Protein AF-A0A957J315-F1 (afdb_monomer)

Sequence (235 aa):
KHASESPPLMTTPLIVLAALAVLGGLLNFPFFGESAFETAEETHNFGIFLGLEHWLEHSIPTFELTTEGIVQMPHTPTWLQLSVAGISTVLALAALGASIFVVYRNRPQTADERDPLQSTPIWWFAILPFEWFYMHTVVPAFKGSARWLAEVLDGAFWHDFVHNNVVRDLFVGFAKFSATVLDANGVDGLVNGSGRFVRYVGSVVRKTQTGYARNYALGVFLGTVLLLAYFIFAN

Secondary structure (DSSP, 8-state):
-PPPPPPHHHHHHHHHHHHHHHHHHHHTS----HHHHHHHHTTSTT----HHHHHHHTTS------TT-S-------SS--HHHHHHHHHHHHHHHHHHIIIIITT--SSTTSPPGGGGS--HHHHHS-HHHHIIIIIHHHHHHHHHHIIIIIIIIIIIIIIIIIIIIIHHHHHHHHIIIIIIIIIIHHHHHHHHHHHHHHHHHHHHT----HHHHHHHHHHHHHHHHHHHHH--

pLDDT: mean 81.38, std 16.76, range [43.78, 98.06]

Structure (mmCIF, N/CA/C/O backbone):
data_AF-A0A957J315-F1
#
_entry.id   AF-A0A957J315-F1
#
loop_
_atom_site.group_PDB
_atom_site.id
_atom_site.type_symbol
_atom_site.label_atom_id
_atom_site.label_alt_id
_atom_site.label_comp_id
_atom_site.label_asym_id
_atom_site.label_entity_id
_atom_site.label_seq_id
_atom_site.pdbx_PDB_ins_code
_atom_site.Cartn_x
_atom_site.Cartn_y
_atom_site.Cartn_z
_atom_site.occupancy
_atom_site.B_iso_or_equiv
_atom_site.auth_seq_id
_atom_site.auth_comp_id
_atom_site.auth_asym_id
_atom_site.auth_atom_id
_atom_site.pdbx_PDB_model_num
ATOM 1 N N . LYS A 1 1 ? 26.791 -28.804 -30.441 1.00 48.91 1 LYS A N 1
ATOM 2 C CA . LYS A 1 1 ? 25.801 -29.268 -29.435 1.00 48.91 1 LYS A CA 1
ATOM 3 C C . LYS A 1 1 ? 24.421 -29.134 -30.061 1.00 48.91 1 LYS A C 1
ATOM 5 O O . LYS A 1 1 ? 24.133 -28.057 -30.560 1.00 48.91 1 LYS A O 1
ATOM 10 N N . HIS A 1 2 ? 23.631 -30.207 -30.106 1.00 54.25 2 HIS A N 1
ATOM 11 C CA . HIS A 1 2 ? 22.262 -30.163 -30.628 1.00 54.25 2 HIS A CA 1
ATOM 12 C C . HIS A 1 2 ? 21.381 -29.386 -29.643 1.00 54.25 2 HIS A C 1
ATOM 14 O O . HIS A 1 2 ? 21.452 -29.644 -28.441 1.00 54.25 2 HIS A O 1
ATOM 20 N N . ALA A 1 3 ? 20.618 -28.410 -30.135 1.00 65.00 3 ALA A N 1
ATOM 21 C CA . ALA A 1 3 ? 19.616 -27.724 -29.329 1.00 65.00 3 ALA A CA 1
ATOM 22 C C . ALA A 1 3 ? 18.498 -28.727 -29.016 1.00 65.00 3 ALA A C 1
ATOM 24 O O . ALA A 1 3 ? 17.913 -29.298 -29.932 1.00 65.00 3 ALA A O 1
ATOM 25 N N . SER A 1 4 ? 18.255 -28.993 -27.734 1.00 74.50 4 SER A N 1
ATOM 26 C CA . SER A 1 4 ? 17.113 -29.799 -27.303 1.00 74.50 4 SER A CA 1
ATOM 27 C C . SER A 1 4 ? 15.827 -29.007 -27.521 1.00 74.50 4 SER A C 1
ATOM 29 O O . SER A 1 4 ? 15.787 -27.823 -27.180 1.00 74.50 4 SER A O 1
ATOM 31 N N . GLU A 1 5 ? 14.790 -29.650 -28.056 1.00 79.06 5 GLU A N 1
ATOM 32 C CA . GLU A 1 5 ? 13.471 -29.032 -28.213 1.00 79.06 5 GLU A CA 1
ATOM 33 C C . GLU A 1 5 ? 12.943 -28.504 -26.874 1.00 79.06 5 GLU A C 1
ATOM 35 O O . GLU A 1 5 ? 13.149 -29.101 -25.812 1.00 79.06 5 GLU A O 1
ATOM 40 N N . SER A 1 6 ? 12.288 -27.343 -26.923 1.00 85.00 6 SER A N 1
ATOM 41 C CA . SER A 1 6 ? 11.719 -26.722 -25.733 1.00 85.00 6 SER A CA 1
ATOM 42 C C . SER A 1 6 ? 10.588 -27.588 -25.168 1.00 85.00 6 SER A C 1
ATOM 44 O O . SER A 1 6 ? 9.767 -28.097 -25.933 1.00 85.00 6 SER A O 1
ATOM 46 N N . PRO A 1 7 ? 10.502 -27.745 -23.835 1.00 91.19 7 PRO A N 1
ATOM 47 C CA . PRO A 1 7 ? 9.460 -28.554 -23.219 1.00 91.19 7 PRO A CA 1
ATOM 48 C C . PRO A 1 7 ? 8.064 -27.964 -23.497 1.00 91.19 7 PRO A C 1
ATOM 50 O O . PRO A 1 7 ? 7.937 -26.743 -23.651 1.00 91.19 7 PRO A O 1
ATOM 53 N N . PRO A 1 8 ? 6.996 -28.787 -23.467 1.00 89.44 8 PRO A N 1
ATOM 54 C CA . PRO A 1 8 ? 5.624 -28.342 -23.733 1.00 89.44 8 PRO A CA 1
ATOM 55 C C . PRO A 1 8 ? 5.156 -27.146 -22.889 1.00 89.44 8 PRO A C 1
ATOM 57 O O . PRO A 1 8 ? 4.345 -26.341 -23.341 1.00 89.44 8 PRO A O 1
ATOM 60 N N . LEU A 1 9 ? 5.705 -26.985 -21.680 1.00 92.56 9 LEU A N 1
ATOM 61 C CA . LEU A 1 9 ? 5.416 -25.857 -20.787 1.00 92.56 9 LEU A CA 1
ATOM 62 C C . LEU A 1 9 ? 5.868 -24.493 -21.338 1.00 92.56 9 LEU A C 1
ATOM 64 O O . LEU A 1 9 ? 5.329 -23.477 -20.914 1.00 92.56 9 LEU A O 1
ATOM 68 N N . MET A 1 10 ? 6.815 -24.451 -22.283 1.00 91.12 10 MET A N 1
ATOM 69 C CA . MET A 1 10 ? 7.202 -23.217 -22.981 1.00 91.12 10 MET A CA 1
ATOM 70 C C . MET A 1 10 ? 6.566 -23.089 -24.366 1.00 91.12 10 MET A C 1
ATOM 72 O O . MET A 1 10 ? 6.197 -21.987 -24.766 1.00 91.12 10 MET A O 1
ATOM 76 N N . THR A 1 11 ? 6.410 -24.189 -25.106 1.00 91.75 11 THR A N 1
ATOM 77 C CA . THR A 1 11 ? 5.868 -24.124 -26.473 1.00 91.75 11 THR A CA 1
ATOM 78 C C . THR A 1 11 ? 4.374 -23.822 -26.487 1.00 91.75 11 THR A C 1
ATOM 80 O O . THR A 1 11 ? 3.925 -23.039 -27.319 1.00 91.75 11 THR A O 1
ATOM 83 N N . THR A 1 12 ? 3.607 -24.367 -25.538 1.00 94.31 12 THR A N 1
ATOM 84 C CA . THR A 1 12 ? 2.149 -24.175 -25.502 1.00 94.31 12 THR A CA 1
ATOM 85 C C . THR A 1 12 ? 1.767 -22.702 -25.298 1.00 94.31 12 THR A C 1
ATOM 87 O O . THR A 1 12 ? 1.003 -22.189 -26.116 1.00 94.31 12 THR A O 1
ATOM 90 N N . PRO A 1 13 ? 2.326 -21.962 -24.311 1.00 95.38 13 PRO A N 1
ATOM 91 C CA . PRO A 1 13 ? 2.057 -20.529 -24.185 1.00 95.38 13 PRO A CA 1
ATOM 92 C C . PRO A 1 13 ? 2.467 -19.720 -25.420 1.00 95.38 13 PRO A C 1
ATOM 94 O O . PRO A 1 13 ? 1.723 -18.838 -25.838 1.00 95.38 13 PRO A O 1
ATOM 97 N N . LEU A 1 14 ? 3.611 -20.031 -26.042 1.00 95.38 14 LEU A N 1
ATOM 98 C CA . LEU A 1 14 ? 4.069 -19.325 -27.245 1.00 95.38 14 LEU A CA 1
ATOM 99 C C . LEU A 1 14 ? 3.130 -19.536 -28.438 1.00 95.38 14 LEU A C 1
ATOM 101 O O . LEU A 1 14 ? 2.841 -18.583 -29.158 1.00 95.38 14 LEU A O 1
ATOM 105 N N . ILE A 1 15 ? 2.618 -20.754 -28.627 1.00 95.44 15 ILE A N 1
ATOM 106 C CA . ILE A 1 15 ? 1.636 -21.056 -29.678 1.00 95.44 15 ILE A CA 1
ATOM 107 C C . ILE A 1 15 ? 0.327 -20.309 -29.416 1.00 95.44 15 ILE A C 1
ATOM 109 O O . ILE A 1 15 ? -0.234 -19.721 -30.339 1.00 95.44 15 ILE A O 1
ATOM 113 N N . VAL A 1 16 ? -0.143 -20.288 -28.164 1.00 95.94 16 VAL A N 1
ATOM 114 C CA . VAL A 1 16 ? -1.353 -19.544 -27.785 1.00 95.94 16 VAL A CA 1
ATOM 115 C C . VAL A 1 16 ? -1.172 -18.050 -28.056 1.00 95.94 16 VAL A C 1
ATOM 117 O O . VAL A 1 16 ? -2.035 -17.442 -28.681 1.00 95.94 16 VAL A O 1
ATOM 120 N N . LEU A 1 17 ? -0.039 -17.465 -27.661 1.00 95.75 17 LEU A N 1
ATOM 121 C CA . LEU A 1 17 ? 0.265 -16.059 -27.940 1.00 95.75 17 LEU A CA 1
ATOM 122 C C . LEU A 1 17 ? 0.341 -15.773 -29.444 1.00 95.75 17 LEU A C 1
ATOM 124 O O . LEU A 1 17 ? -0.194 -14.762 -29.889 1.00 95.75 17 LEU A O 1
ATOM 128 N N . ALA A 1 18 ? 0.949 -16.660 -30.235 1.00 96.19 18 ALA A N 1
ATOM 129 C CA . ALA A 1 18 ? 0.993 -16.516 -31.687 1.00 96.19 18 ALA A CA 1
ATOM 130 C C . ALA A 1 18 ? -0.414 -16.560 -32.308 1.00 96.19 18 ALA A C 1
ATOM 132 O O . ALA A 1 18 ? -0.738 -15.721 -33.146 1.00 96.19 18 ALA A O 1
ATOM 133 N N . ALA A 1 19 ? -1.273 -17.483 -31.862 1.00 96.44 19 ALA A N 1
ATOM 134 C CA . ALA A 1 19 ? -2.662 -17.554 -32.308 1.00 96.44 19 ALA A CA 1
ATOM 135 C C . ALA A 1 19 ? -3.444 -16.283 -31.934 1.00 96.44 19 ALA A C 1
ATOM 137 O O . ALA A 1 19 ? -4.148 -15.728 -32.776 1.00 96.44 19 ALA A O 1
ATOM 138 N N . LEU A 1 20 ? -3.273 -15.777 -30.708 1.00 93.75 20 LEU A N 1
ATOM 139 C CA . LEU A 1 20 ? -3.886 -14.522 -30.265 1.00 93.75 20 LEU A CA 1
ATOM 140 C C . LEU A 1 20 ? -3.372 -13.309 -31.052 1.00 93.75 20 LEU A C 1
ATOM 142 O O . LEU A 1 20 ? -4.164 -12.431 -31.376 1.00 93.75 20 LEU A O 1
ATOM 146 N N . ALA A 1 21 ? -2.086 -13.268 -31.411 1.00 93.31 21 ALA A N 1
ATOM 147 C CA . ALA A 1 21 ? -1.521 -12.200 -32.236 1.00 93.31 21 ALA A CA 1
ATOM 148 C C . ALA A 1 21 ? -2.098 -12.209 -33.661 1.00 93.31 21 ALA A C 1
ATOM 150 O O . ALA A 1 21 ? -2.446 -11.153 -34.188 1.00 93.31 21 ALA A O 1
ATOM 151 N N . VAL A 1 22 ? -2.259 -13.393 -34.266 1.00 92.62 22 VAL A N 1
ATOM 152 C CA . VAL A 1 22 ? -2.916 -13.540 -35.576 1.00 92.62 22 VAL A CA 1
ATOM 153 C C . VAL A 1 22 ? -4.379 -13.105 -35.500 1.00 92.62 22 VAL A C 1
ATOM 155 O O . VAL A 1 22 ? -4.827 -12.339 -36.349 1.00 92.62 22 VAL A O 1
ATOM 158 N N . LEU A 1 23 ? -5.115 -13.540 -34.472 1.00 87.94 23 LEU A N 1
ATOM 159 C CA . LEU A 1 23 ? -6.505 -13.130 -34.261 1.00 87.94 23 LEU A CA 1
ATOM 160 C C . LEU A 1 23 ? -6.627 -11.617 -34.048 1.00 87.94 23 LEU A C 1
ATOM 162 O O . LEU A 1 23 ? -7.461 -10.989 -34.690 1.00 87.94 23 LEU A O 1
ATOM 166 N N . GLY A 1 24 ? -5.775 -11.016 -33.214 1.00 84.00 24 GLY A N 1
ATOM 167 C CA . GLY A 1 24 ? -5.748 -9.567 -33.001 1.00 84.00 24 GLY A CA 1
ATOM 168 C C . GLY A 1 24 ? -5.461 -8.792 -34.289 1.00 84.00 24 GLY A C 1
ATOM 169 O O . GLY A 1 24 ? -6.139 -7.810 -34.578 1.00 84.00 24 GLY A O 1
ATOM 170 N N . GLY A 1 25 ? -4.521 -9.277 -35.107 1.00 84.44 25 GLY A N 1
ATOM 171 C CA . GLY A 1 25 ? -4.244 -8.710 -36.428 1.00 84.44 25 GLY A CA 1
ATOM 172 C C . GLY A 1 25 ? -5.422 -8.827 -37.401 1.00 84.44 25 GLY A C 1
ATOM 173 O O . GLY A 1 25 ? -5.709 -7.871 -38.115 1.00 84.44 25 GLY A O 1
ATOM 174 N N . LEU A 1 26 ? -6.133 -9.962 -37.407 1.00 83.12 26 LEU A N 1
ATOM 175 C CA . LEU A 1 26 ? -7.322 -10.178 -38.244 1.00 83.12 26 LEU A CA 1
ATOM 176 C C . LEU A 1 26 ? -8.509 -9.305 -37.819 1.00 83.12 26 LEU A C 1
ATOM 178 O O . LEU A 1 26 ? -9.215 -8.780 -38.674 1.00 83.12 26 LEU A O 1
ATOM 182 N N . LEU A 1 27 ? -8.722 -9.127 -36.514 1.00 78.69 27 LEU A N 1
ATOM 183 C CA . LEU A 1 27 ? -9.773 -8.251 -35.982 1.00 78.69 27 LEU A CA 1
ATOM 184 C C . LEU A 1 27 ? -9.516 -6.771 -36.293 1.00 78.69 27 LEU A C 1
ATOM 186 O O . LEU A 1 27 ? -10.462 -5.993 -36.406 1.00 78.69 27 LEU A O 1
ATOM 190 N N . ASN A 1 28 ? -8.246 -6.389 -36.442 1.00 75.75 28 ASN A N 1
ATOM 191 C CA . ASN A 1 28 ? -7.828 -5.044 -36.830 1.00 75.75 28 ASN A CA 1
ATOM 192 C C . ASN A 1 28 ? -7.510 -4.924 -38.330 1.00 75.75 28 ASN A C 1
ATOM 194 O O . ASN A 1 28 ? -6.815 -3.999 -38.749 1.00 75.75 28 ASN A O 1
ATOM 198 N N . PHE A 1 29 ? -7.961 -5.880 -39.143 1.00 73.38 29 PHE A N 1
ATOM 199 C CA . PHE A 1 29 ? -7.794 -5.811 -40.587 1.00 73.38 29 PHE A CA 1
ATOM 200 C C . PHE A 1 29 ? -8.803 -4.809 -41.171 1.00 73.38 29 PHE A C 1
ATOM 202 O O . PHE A 1 29 ? -9.962 -4.821 -40.754 1.00 73.38 29 PHE A O 1
ATOM 209 N N . PRO A 1 30 ? -8.413 -3.956 -42.137 1.00 66.00 30 PRO A N 1
ATOM 210 C CA . PRO A 1 30 ? -9.358 -3.064 -42.799 1.00 66.00 30 PRO A CA 1
ATOM 211 C C . PRO A 1 30 ? -10.363 -3.910 -43.597 1.00 66.00 30 PRO A C 1
ATOM 213 O O . PRO A 1 30 ? -10.008 -4.530 -44.602 1.00 66.00 30 PRO A O 1
ATOM 216 N N . PHE A 1 31 ? -11.609 -4.002 -43.126 1.00 63.41 31 PHE A N 1
ATOM 217 C CA . PHE A 1 31 ? -12.650 -4.794 -43.785 1.00 63.41 31 PHE A CA 1
ATOM 218 C C . PHE A 1 31 ? -13.060 -4.124 -45.107 1.00 63.41 31 PHE A C 1
ATOM 220 O O . PHE A 1 31 ? -13.858 -3.194 -45.123 1.00 63.41 31 PHE A O 1
ATOM 227 N N . PHE A 1 32 ? -12.523 -4.595 -46.236 1.00 54.34 32 PHE A N 1
ATOM 228 C CA . PHE A 1 32 ? -12.924 -4.152 -47.576 1.00 54.34 32 PHE A CA 1
ATOM 229 C C . PHE A 1 32 ? -14.238 -4.836 -47.993 1.00 54.34 32 PHE A C 1
ATOM 231 O O . PHE A 1 32 ? -14.234 -5.800 -48.757 1.00 54.34 32 PHE A O 1
ATOM 238 N N . GLY A 1 33 ? -15.365 -4.384 -47.448 1.00 53.53 33 GLY A N 1
ATOM 239 C CA . GLY A 1 33 ? -16.704 -4.801 -47.869 1.00 53.53 33 GLY A CA 1
ATOM 240 C C . GLY A 1 33 ? -17.578 -3.579 -48.122 1.00 53.53 33 GLY A C 1
ATOM 241 O O . GLY A 1 33 ? -17.461 -2.596 -47.403 1.00 53.53 33 GLY A O 1
ATOM 242 N N . GLU A 1 34 ? -18.458 -3.637 -49.120 1.00 54.25 34 GLU A N 1
ATOM 243 C CA . GLU A 1 34 ? -19.366 -2.532 -49.479 1.00 54.25 34 GLU A CA 1
ATOM 244 C C . GLU A 1 34 ? -20.226 -2.089 -48.278 1.00 54.25 34 GLU A C 1
ATOM 246 O O . GLU A 1 34 ? -20.349 -0.901 -48.009 1.00 54.25 34 GLU A O 1
ATOM 251 N N . SER A 1 35 ? -20.672 -3.043 -47.450 1.00 54.66 35 SER A N 1
ATOM 252 C CA . SER A 1 35 ? -21.403 -2.774 -46.203 1.00 54.66 35 SER A CA 1
ATOM 253 C C . SER A 1 35 ? -20.543 -2.175 -45.085 1.00 54.66 35 SER A C 1
ATOM 255 O O . SER A 1 35 ? -21.062 -1.463 -44.236 1.00 54.66 35 SER A O 1
ATOM 257 N N . ALA A 1 36 ? -19.241 -2.483 -45.050 1.00 53.78 36 ALA A N 1
ATOM 258 C CA . ALA A 1 36 ? -18.309 -1.894 -44.088 1.00 53.78 36 ALA A CA 1
ATOM 259 C C . ALA A 1 36 ? -17.941 -0.464 -44.501 1.00 53.78 36 ALA A C 1
ATOM 261 O O . ALA A 1 36 ? -17.795 0.389 -43.632 1.00 53.78 36 ALA A O 1
ATOM 262 N N . PHE A 1 37 ? -17.860 -0.207 -45.811 1.00 53.19 37 PHE A N 1
ATOM 263 C CA . PHE A 1 37 ? -17.660 1.114 -46.399 1.00 53.19 37 PHE A CA 1
ATOM 264 C C . PHE A 1 37 ? -18.840 2.046 -46.091 1.00 53.19 37 PHE A C 1
ATOM 266 O O . PHE A 1 37 ? -18.601 3.167 -45.665 1.00 53.19 37 PHE A O 1
ATOM 273 N N . GLU A 1 38 ? -20.083 1.560 -46.195 1.00 55.62 38 GLU A N 1
ATOM 274 C CA . GLU A 1 38 ? -21.308 2.323 -45.887 1.00 55.62 38 GLU A CA 1
ATOM 275 C C . GLU A 1 38 ? -21.371 2.754 -44.406 1.00 55.62 38 GLU A C 1
ATOM 277 O O . GLU A 1 38 ? -21.544 3.931 -44.102 1.00 55.62 38 GLU A O 1
ATOM 282 N N . THR A 1 39 ? -21.123 1.834 -43.462 1.00 55.56 39 THR A N 1
ATOM 283 C CA . THR A 1 39 ? -21.047 2.165 -42.021 1.00 55.56 39 THR A CA 1
ATOM 284 C C . THR A 1 39 ? -19.813 2.990 -41.648 1.00 55.56 39 THR A C 1
ATOM 286 O O . THR A 1 39 ? -19.835 3.766 -40.691 1.00 55.56 39 THR A O 1
ATOM 289 N N . ALA A 1 40 ? -18.711 2.820 -42.381 1.00 53.28 40 ALA A N 1
ATOM 290 C CA . ALA A 1 40 ? -17.500 3.587 -42.151 1.00 53.28 40 ALA A CA 1
ATOM 291 C C . ALA A 1 40 ? -17.592 4.990 -42.749 1.00 53.28 40 ALA A C 1
ATOM 293 O O . ALA A 1 40 ? -16.987 5.871 -42.168 1.00 53.28 40 ALA A O 1
ATOM 294 N N . GLU A 1 41 ? -18.354 5.238 -43.817 1.00 52.66 41 GLU A N 1
ATOM 295 C CA . GLU A 1 41 ? -18.592 6.577 -44.381 1.00 52.66 41 GLU A CA 1
ATOM 296 C C . GLU A 1 41 ? -19.366 7.481 -43.407 1.00 52.66 41 GLU A C 1
ATOM 298 O O . GLU A 1 41 ? -19.035 8.659 -43.271 1.00 52.66 41 GLU A O 1
ATOM 303 N N . GLU A 1 42 ? -20.311 6.918 -42.640 1.00 55.69 42 GLU A N 1
ATOM 304 C CA . GLU A 1 42 ? -21.016 7.642 -41.568 1.00 55.69 42 GLU A CA 1
ATOM 305 C C . GLU A 1 42 ? -20.092 8.057 -40.404 1.00 55.69 42 GLU A C 1
ATOM 307 O O . GLU A 1 42 ? -20.388 9.025 -39.701 1.00 55.69 42 GLU A O 1
ATOM 312 N N . THR A 1 43 ? -18.958 7.368 -40.213 1.00 53.22 43 THR A N 1
ATOM 313 C CA . THR A 1 43 ? -18.047 7.570 -39.065 1.00 53.22 43 THR A CA 1
ATOM 314 C C . THR A 1 43 ? -16.691 8.194 -39.467 1.00 53.22 43 THR A C 1
ATOM 316 O O . THR A 1 43 ? -16.080 8.934 -38.697 1.00 53.22 43 THR A O 1
ATOM 319 N N . HIS A 1 44 ? -16.224 7.957 -40.698 1.00 53.41 44 HIS A N 1
ATOM 320 C CA . HIS A 1 44 ? -14.937 8.363 -41.270 1.00 53.41 44 HIS A CA 1
ATOM 321 C C . HIS A 1 44 ? -15.033 8.570 -42.798 1.00 53.41 44 HIS A C 1
ATOM 323 O O . HIS A 1 44 ? -15.441 7.698 -43.553 1.00 53.41 44 HIS A O 1
ATOM 329 N N . ASN A 1 45 ? -14.513 9.696 -43.289 1.00 45.00 45 ASN A N 1
ATOM 330 C CA . ASN A 1 45 ? -14.665 10.218 -44.661 1.00 45.00 45 ASN A CA 1
ATOM 331 C C . ASN A 1 45 ? -14.136 9.333 -45.831 1.00 45.00 45 ASN A C 1
ATOM 333 O O . ASN A 1 45 ? -14.091 9.796 -46.966 1.00 45.00 45 ASN A O 1
ATOM 337 N N . PHE A 1 46 ? -13.643 8.112 -45.576 1.00 52.03 46 PHE A N 1
ATOM 338 C CA . PHE A 1 46 ? -13.029 7.231 -46.586 1.00 52.03 46 PHE A CA 1
ATOM 339 C C . PHE A 1 46 ? -13.306 5.721 -46.402 1.00 52.03 46 PHE A C 1
ATOM 341 O O . PHE A 1 46 ? -12.665 4.905 -47.066 1.00 52.03 46 PHE A O 1
ATOM 348 N N . GLY A 1 47 ? -14.237 5.327 -45.521 1.00 52.78 47 GLY A N 1
ATOM 349 C CA . GLY A 1 47 ? -14.797 3.969 -45.532 1.00 52.78 47 GLY A CA 1
ATOM 350 C C . GLY A 1 47 ? -13.928 2.833 -44.950 1.00 52.78 47 GLY A C 1
ATOM 351 O O . GLY A 1 47 ? -14.159 1.669 -45.272 1.00 52.78 47 GLY A O 1
ATOM 352 N N . ILE A 1 48 ? -12.919 3.128 -44.115 1.00 57.00 48 ILE A N 1
ATOM 353 C CA . ILE A 1 48 ? -12.068 2.105 -43.471 1.00 57.00 48 ILE A CA 1
ATOM 354 C C . ILE A 1 48 ? -12.526 1.876 -42.025 1.00 57.00 48 ILE A C 1
ATOM 356 O O . ILE A 1 48 ? -12.395 2.765 -41.188 1.00 57.00 48 ILE A O 1
ATOM 360 N N . PHE A 1 49 ? -13.012 0.668 -41.727 1.00 61.09 49 PHE A N 1
ATOM 361 C CA . PHE A 1 49 ? -13.393 0.234 -40.379 1.00 61.09 49 PHE A CA 1
ATOM 362 C C . PHE A 1 49 ? -12.330 -0.696 -39.780 1.00 61.09 49 PHE A C 1
ATOM 364 O O . PHE A 1 49 ? -12.031 -1.751 -40.348 1.00 61.09 49 PHE A O 1
ATOM 371 N N . LEU A 1 50 ? -11.781 -0.319 -38.623 1.00 69.38 50 LEU A N 1
ATOM 372 C CA . LEU A 1 50 ? -10.848 -1.125 -37.834 1.00 69.38 50 LEU A CA 1
ATOM 373 C C . LEU A 1 50 ? -11.581 -1.622 -36.582 1.00 69.38 50 LEU A C 1
ATOM 375 O O . LEU A 1 50 ? -11.828 -0.865 -35.645 1.00 69.38 50 LEU A O 1
ATOM 379 N N . GLY A 1 51 ? -11.976 -2.898 -36.585 1.00 68.06 51 GLY A N 1
ATOM 380 C CA . GLY A 1 51 ? -12.930 -3.430 -35.605 1.00 68.06 51 GLY A CA 1
ATOM 381 C C . GLY A 1 51 ? -12.443 -3.387 -34.157 1.00 68.06 51 GLY A C 1
ATOM 382 O O . GLY A 1 51 ? -13.229 -3.113 -33.251 1.00 68.06 51 GLY A O 1
ATOM 383 N N . LEU A 1 52 ? -11.149 -3.626 -33.927 1.00 71.62 52 LEU A N 1
ATOM 384 C CA . LEU A 1 52 ? -10.569 -3.560 -32.587 1.00 71.62 52 LEU A CA 1
ATOM 385 C C . LEU A 1 52 ? -10.420 -2.107 -32.111 1.00 71.62 52 LEU A C 1
ATOM 387 O O . LEU A 1 52 ? -10.791 -1.803 -30.984 1.00 71.62 52 LEU A O 1
ATOM 391 N N . GLU A 1 53 ? -9.925 -1.210 -32.965 1.00 71.44 53 GLU A N 1
ATOM 392 C CA . GLU A 1 53 ? -9.763 0.214 -32.642 1.00 71.44 53 GLU A CA 1
ATOM 393 C C . GLU A 1 53 ? -11.094 0.865 -32.250 1.00 71.44 53 GLU A C 1
ATOM 395 O O . GLU A 1 53 ? -11.175 1.496 -31.199 1.00 71.44 53 GLU A O 1
ATOM 400 N N . HIS A 1 54 ? -12.156 0.605 -33.015 1.00 67.88 54 HIS A N 1
ATOM 401 C CA . HIS A 1 54 ? -13.492 1.106 -32.703 1.00 67.88 54 HIS A CA 1
ATOM 402 C C . HIS A 1 54 ? -14.053 0.527 -31.390 1.00 67.88 54 HIS A C 1
ATOM 404 O O . HIS A 1 54 ? -14.630 1.247 -30.579 1.00 67.88 54 HIS A O 1
ATOM 410 N N . TRP A 1 55 ? -13.842 -0.767 -31.117 1.00 70.19 55 TRP A N 1
ATOM 411 C CA . TRP A 1 55 ? -14.241 -1.361 -29.833 1.00 70.19 55 TRP A CA 1
ATOM 412 C C . TRP A 1 55 ? -13.467 -0.760 -28.644 1.00 70.19 55 TRP A C 1
ATOM 414 O O . TRP A 1 55 ? -14.045 -0.562 -27.572 1.00 70.19 55 TRP A O 1
ATOM 424 N N . LEU A 1 56 ? -12.176 -0.443 -28.824 1.00 71.81 56 LEU A N 1
ATOM 425 C CA . LEU A 1 56 ? -11.343 0.195 -27.798 1.00 71.81 56 LEU A CA 1
ATOM 426 C C . LEU A 1 56 ? -11.654 1.683 -27.599 1.00 71.81 56 LEU A C 1
ATOM 428 O O . LEU A 1 56 ? -11.405 2.183 -26.501 1.00 71.81 56 LEU A O 1
ATOM 432 N N . GLU A 1 57 ? -12.196 2.382 -28.596 1.00 68.44 57 GLU A N 1
ATOM 433 C CA . GLU A 1 57 ? -12.511 3.816 -28.523 1.00 68.44 57 GLU A CA 1
ATOM 434 C C . GLU A 1 57 ? -13.371 4.152 -27.294 1.00 68.44 57 GLU A C 1
ATOM 436 O O . GLU A 1 57 ? -13.079 5.093 -26.561 1.00 68.44 57 GLU A O 1
ATOM 441 N N . HIS A 1 58 ? -14.349 3.304 -26.965 1.00 67.88 58 HIS A N 1
ATOM 442 C CA . HIS A 1 58 ? -15.205 3.477 -25.785 1.00 67.88 58 HIS A CA 1
ATOM 443 C C . HIS A 1 58 ? -14.487 3.288 -24.439 1.00 67.88 58 HIS A C 1
ATOM 445 O O . HIS A 1 58 ? -14.988 3.727 -23.403 1.00 67.88 58 HIS A O 1
ATOM 451 N N . SER A 1 59 ? -13.333 2.617 -24.431 1.00 70.38 59 SER A N 1
ATOM 452 C CA . SER A 1 59 ? -12.520 2.404 -23.225 1.00 70.38 59 SER A CA 1
ATOM 453 C C . SER A 1 59 ? -11.514 3.527 -22.975 1.00 70.38 59 SER A C 1
ATOM 455 O O . SER A 1 59 ? -10.961 3.616 -21.877 1.00 70.38 59 SER A O 1
ATOM 457 N N . ILE A 1 60 ? -11.299 4.391 -23.972 1.00 64.81 60 ILE A N 1
ATOM 458 C CA . ILE A 1 60 ? -10.521 5.616 -23.849 1.00 64.81 60 ILE A CA 1
ATOM 459 C C . ILE A 1 60 ? -11.531 6.734 -23.569 1.00 64.81 60 ILE A C 1
ATOM 461 O O . ILE A 1 60 ? -12.104 7.282 -24.509 1.00 64.81 60 ILE A O 1
ATOM 465 N N . PRO A 1 61 ? -11.805 7.096 -22.301 1.00 57.34 61 PRO A N 1
ATOM 466 C CA . PRO A 1 61 ? -12.537 8.319 -22.030 1.00 57.34 61 PRO A CA 1
ATOM 467 C C . PRO A 1 61 ? -11.721 9.463 -22.628 1.00 57.34 61 PRO A C 1
ATOM 469 O O . PRO A 1 61 ? -10.675 9.845 -22.101 1.00 57.34 61 PRO A O 1
ATOM 472 N N . THR A 1 62 ? -12.178 9.984 -23.763 1.00 56.03 62 THR A N 1
ATOM 473 C CA . THR A 1 62 ? -11.719 11.269 -24.269 1.00 56.03 62 THR A CA 1
ATOM 474 C C . THR A 1 62 ? -12.062 12.256 -23.169 1.00 56.03 62 THR A C 1
ATOM 476 O O . THR A 1 62 ? -13.234 12.543 -22.942 1.00 56.03 62 THR A O 1
ATOM 479 N N . PHE A 1 63 ? -11.055 12.695 -22.412 1.00 50.38 63 PHE A N 1
ATOM 480 C CA . PHE A 1 63 ? -11.191 13.832 -21.516 1.00 50.38 63 PHE A CA 1
ATOM 481 C C . PHE A 1 63 ? -11.858 14.933 -22.335 1.00 50.38 63 PHE A C 1
ATOM 483 O O . PHE A 1 63 ? -11.287 15.354 -23.340 1.00 50.38 63 PHE A O 1
ATOM 490 N N . GLU A 1 64 ? -13.090 15.299 -21.976 1.00 43.78 64 GLU A N 1
ATOM 491 C CA . GLU A 1 64 ? -13.885 16.284 -22.700 1.00 43.78 64 GLU A CA 1
ATOM 492 C C . GLU A 1 64 ? -13.023 17.524 -22.951 1.00 43.78 64 GLU A C 1
ATOM 494 O O . GLU A 1 64 ? -12.651 18.259 -22.032 1.00 43.78 64 GLU A O 1
ATOM 499 N N . LEU A 1 65 ? -12.649 17.703 -24.216 1.00 49.38 65 LEU A N 1
ATOM 500 C CA . LEU A 1 65 ? -11.936 18.863 -24.712 1.00 49.38 65 LEU A CA 1
ATOM 501 C C . LEU A 1 65 ? -12.904 20.040 -24.626 1.00 49.38 65 LEU A C 1
ATOM 503 O O . LEU A 1 65 ? -13.674 20.310 -25.546 1.00 49.38 65 LEU A O 1
ATOM 507 N N . THR A 1 66 ? -12.866 20.750 -23.502 1.00 49.44 66 THR A N 1
ATOM 508 C CA . THR A 1 66 ? -13.304 22.140 -23.464 1.00 49.44 66 THR A CA 1
ATOM 509 C C . THR A 1 66 ? -12.570 22.893 -24.576 1.00 49.44 66 THR A C 1
ATOM 511 O O . THR A 1 66 ? -11.383 22.672 -24.820 1.00 49.44 66 THR A O 1
ATOM 514 N N . THR A 1 67 ? -13.276 23.787 -25.267 1.00 53.03 67 THR A N 1
ATOM 515 C CA . THR A 1 67 ? -12.818 24.538 -26.453 1.00 53.03 67 THR A CA 1
ATOM 516 C C . THR A 1 67 ? -11.523 25.354 -26.238 1.00 53.03 67 THR A C 1
ATOM 518 O O . THR A 1 67 ? -10.976 25.904 -27.187 1.00 53.03 67 THR A O 1
ATOM 521 N N . GLU A 1 68 ? -10.996 25.405 -25.010 1.00 55.62 68 GLU A N 1
ATOM 522 C CA . GLU A 1 68 ? -9.781 26.121 -24.591 1.00 55.62 68 GLU A CA 1
ATOM 523 C C . GLU A 1 68 ? -8.736 25.202 -23.901 1.00 55.62 68 GLU A C 1
ATOM 525 O O . GLU A 1 68 ? -7.941 25.644 -23.071 1.00 55.62 68 GLU A O 1
ATOM 530 N N . GLY A 1 69 ? -8.726 23.900 -24.209 1.00 49.91 69 GLY A N 1
ATOM 531 C CA . GLY A 1 69 ? -7.826 22.912 -23.599 1.00 49.91 69 GLY A CA 1
ATOM 532 C C . GLY A 1 69 ? -6.352 23.023 -24.028 1.00 49.91 69 GLY A C 1
ATOM 533 O O . GLY A 1 69 ? -6.011 22.906 -25.200 1.00 49.91 69 GLY A O 1
ATOM 534 N N . ILE A 1 70 ? -5.468 23.164 -23.034 1.00 53.88 70 ILE A N 1
ATOM 535 C CA . ILE A 1 70 ? -4.014 23.458 -23.071 1.00 53.88 70 ILE A CA 1
ATOM 536 C C . ILE A 1 70 ? -3.150 22.412 -23.825 1.00 53.88 70 ILE A C 1
ATOM 538 O O . ILE A 1 70 ? -1.956 22.621 -24.035 1.00 53.88 70 ILE A O 1
ATOM 542 N N . VAL A 1 71 ? -3.727 21.295 -24.276 1.00 56.44 71 VAL A N 1
ATOM 543 C CA . VAL A 1 71 ? -3.009 20.216 -24.970 1.00 56.44 71 VAL A CA 1
ATOM 544 C C . VAL A 1 71 ? -3.717 19.903 -26.284 1.00 56.44 71 VAL A C 1
ATOM 546 O O . VAL A 1 71 ? -4.645 19.100 -26.329 1.00 56.44 71 VAL A O 1
ATOM 549 N N . GLN A 1 72 ? -3.253 20.516 -27.375 1.00 54.06 72 GLN A N 1
ATOM 550 C CA . GLN A 1 72 ? -3.549 20.012 -28.714 1.00 54.06 72 GLN A CA 1
ATOM 551 C C . GLN A 1 72 ? -2.809 18.684 -28.875 1.00 54.06 72 GLN A C 1
ATOM 553 O O . GLN A 1 72 ? -1.606 18.665 -29.145 1.00 54.06 72 GLN A O 1
ATOM 558 N N . MET A 1 73 ? -3.497 17.563 -28.659 1.00 51.12 73 MET A N 1
ATOM 559 C CA . MET A 1 73 ? -2.947 16.282 -29.088 1.00 51.12 73 MET A CA 1
ATOM 560 C C . MET A 1 73 ? -2.828 16.334 -30.615 1.00 51.12 73 MET A C 1
ATOM 562 O O . MET A 1 73 ? -3.785 16.754 -31.271 1.00 51.12 73 MET A O 1
ATOM 566 N N . PRO A 1 74 ? -1.676 15.973 -31.204 1.00 49.97 74 PRO A N 1
ATOM 567 C CA . PRO A 1 74 ? -1.574 15.890 -32.650 1.00 49.97 74 PRO A CA 1
ATOM 568 C C . PRO A 1 74 ? -2.638 14.901 -33.121 1.00 49.97 74 PRO A C 1
ATOM 570 O O . PRO A 1 74 ? -2.603 13.735 -32.733 1.00 49.97 74 PRO A O 1
ATOM 573 N N . HIS A 1 75 ? -3.601 15.374 -33.914 1.00 53.44 75 HIS A N 1
ATOM 574 C CA . HIS A 1 75 ? -4.557 14.497 -34.571 1.00 53.44 75 HIS A CA 1
ATOM 575 C C . HIS A 1 75 ? -3.746 13.489 -35.383 1.00 53.44 75 HIS A C 1
ATOM 577 O O . HIS A 1 75 ? -3.092 13.854 -36.366 1.00 53.44 75 HIS A O 1
ATOM 583 N N . THR A 1 76 ? -3.728 12.230 -34.948 1.00 50.59 76 THR A N 1
ATOM 584 C CA . THR A 1 76 ? -3.266 11.152 -35.809 1.00 50.59 76 THR A CA 1
ATOM 585 C C . THR A 1 76 ? -4.140 11.204 -37.057 1.00 50.59 76 THR A C 1
ATOM 587 O O . THR A 1 76 ? -5.358 11.366 -36.938 1.00 50.59 76 THR A O 1
ATOM 590 N N . PRO A 1 77 ? -3.550 11.171 -38.261 1.00 51.66 77 PRO A N 1
ATOM 591 C CA . PRO A 1 77 ? -4.344 11.217 -39.475 1.00 51.66 77 PRO A CA 1
ATOM 592 C C . PRO A 1 77 ? -5.344 10.063 -39.426 1.00 51.66 77 PRO A C 1
ATOM 594 O O . PRO A 1 77 ? -4.944 8.904 -39.362 1.00 51.66 77 PRO A O 1
ATOM 597 N N . THR A 1 78 ? -6.637 10.379 -39.462 1.00 55.06 78 THR A N 1
ATOM 598 C CA . THR A 1 78 ? -7.754 9.416 -39.450 1.00 55.06 78 THR A CA 1
ATOM 599 C C . THR A 1 78 ? -7.863 8.634 -40.765 1.00 55.06 78 THR A C 1
ATOM 601 O O . THR A 1 78 ? -8.901 8.068 -41.092 1.00 55.06 78 THR A O 1
ATOM 604 N N . TRP A 1 79 ? -6.795 8.641 -41.567 1.00 57.62 79 TRP A N 1
ATOM 605 C CA . TRP A 1 79 ? -6.749 8.115 -42.918 1.00 57.62 79 TRP A CA 1
ATOM 606 C C . TRP A 1 79 ? -5.438 7.373 -43.176 1.00 57.62 79 TRP A C 1
ATOM 608 O O . TRP A 1 79 ? -4.355 7.773 -42.736 1.00 57.62 79 TRP A O 1
ATOM 618 N N . LEU A 1 80 ? -5.528 6.298 -43.960 1.00 65.00 80 LEU A N 1
ATOM 619 C CA . LEU A 1 80 ? -4.374 5.508 -44.374 1.00 65.00 80 LEU A CA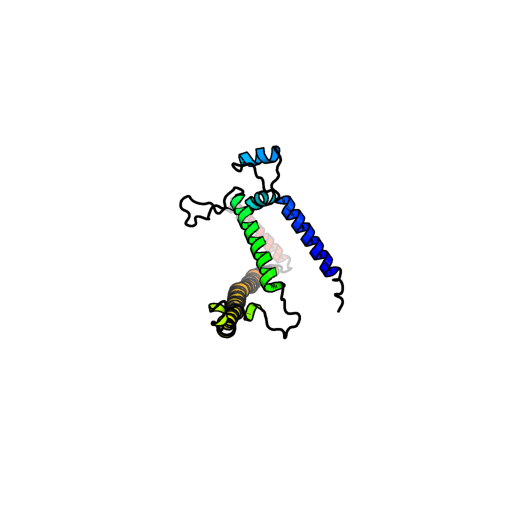 1
ATOM 620 C C . LEU A 1 80 ? -3.551 6.292 -45.401 1.00 65.00 80 LEU A C 1
ATOM 622 O O . LEU A 1 80 ? -3.911 6.416 -46.571 1.00 65.00 80 LEU A O 1
ATOM 626 N N . GLN A 1 81 ? -2.407 6.815 -44.971 1.00 74.56 81 GLN A N 1
ATOM 627 C CA . GLN A 1 81 ? -1.452 7.461 -45.867 1.00 74.56 81 GLN A CA 1
ATOM 628 C C . GLN A 1 81 ? -0.554 6.405 -46.507 1.00 74.56 8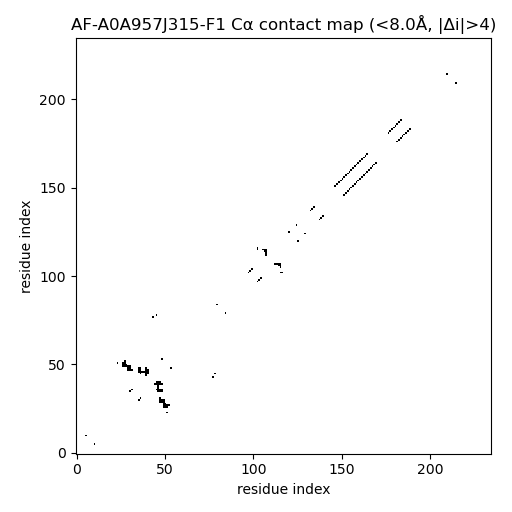1 GLN A C 1
ATOM 630 O O . GLN A 1 81 ? 0.465 6.014 -45.938 1.00 74.56 81 GLN A O 1
ATOM 635 N N . LEU A 1 82 ? -0.916 5.946 -47.708 1.00 81.38 82 LEU A N 1
ATOM 636 C CA . LEU A 1 82 ? -0.173 4.890 -48.404 1.00 81.38 82 LEU A CA 1
ATOM 637 C C . LEU A 1 82 ? 1.287 5.284 -48.683 1.00 81.38 82 LEU A C 1
ATOM 639 O O . LEU A 1 82 ? 2.173 4.434 -48.654 1.00 81.38 82 LEU A O 1
ATOM 643 N N . SER A 1 83 ? 1.552 6.576 -48.897 1.00 84.56 83 SER A N 1
ATOM 644 C CA . SER A 1 83 ? 2.907 7.118 -49.034 1.00 84.56 83 SER A CA 1
ATOM 645 C C . SER A 1 83 ? 3.726 6.925 -47.758 1.00 84.56 83 SER A C 1
ATOM 647 O O . SER A 1 83 ? 4.831 6.395 -47.827 1.00 84.56 83 SER A O 1
ATOM 649 N N . VAL A 1 84 ? 3.179 7.296 -46.596 1.00 84.50 84 VAL A N 1
ATOM 650 C CA . VAL A 1 84 ? 3.838 7.121 -45.295 1.00 84.50 84 VAL A CA 1
ATOM 651 C C . VAL A 1 84 ? 4.006 5.641 -44.985 1.00 84.50 84 VAL A C 1
ATOM 653 O O . VAL A 1 84 ? 5.123 5.214 -44.720 1.00 84.50 84 VAL A O 1
ATOM 656 N N . ALA A 1 85 ? 2.947 4.837 -45.105 1.00 85.88 85 ALA A N 1
ATOM 657 C CA . ALA A 1 85 ? 3.010 3.395 -44.879 1.00 85.88 85 ALA A CA 1
ATOM 658 C C . ALA A 1 85 ? 4.059 2.722 -45.783 1.00 85.88 85 ALA A C 1
ATOM 660 O O . ALA A 1 85 ? 4.867 1.921 -45.310 1.00 85.88 85 ALA A O 1
ATOM 661 N N . GLY A 1 86 ? 4.095 3.085 -47.068 1.00 92.56 86 GLY A N 1
ATOM 662 C CA . GLY A 1 86 ? 5.070 2.582 -48.030 1.00 92.56 86 GLY A CA 1
ATOM 663 C C . GLY A 1 86 ? 6.498 2.996 -47.684 1.00 92.56 86 GLY A C 1
ATOM 664 O O . GLY A 1 86 ? 7.372 2.135 -47.586 1.00 92.56 86 GLY A O 1
ATOM 665 N N . ILE A 1 87 ? 6.736 4.287 -47.429 1.00 94.75 87 ILE A N 1
ATOM 666 C CA . ILE A 1 87 ? 8.060 4.803 -47.047 1.00 94.75 87 ILE A CA 1
ATOM 667 C C . ILE A 1 87 ? 8.534 4.151 -45.744 1.00 94.75 87 ILE A C 1
ATOM 669 O O . ILE A 1 87 ? 9.662 3.666 -45.691 1.00 94.75 87 ILE A O 1
ATOM 673 N N . SER A 1 88 ? 7.683 4.079 -44.719 1.00 93.06 88 SER A N 1
ATOM 674 C CA . SER A 1 88 ? 7.995 3.443 -43.437 1.00 93.06 88 SER A CA 1
ATOM 675 C C . SER A 1 88 ? 8.307 1.957 -43.595 1.00 93.06 88 SER A C 1
ATOM 677 O O . SER A 1 88 ? 9.272 1.481 -43.003 1.00 93.06 88 SER A O 1
ATOM 679 N N . THR A 1 89 ? 7.551 1.230 -44.422 1.00 94.94 89 THR A N 1
ATOM 680 C CA . THR A 1 89 ? 7.802 -0.197 -44.684 1.00 94.94 89 THR A CA 1
ATOM 681 C C . THR A 1 89 ? 9.134 -0.397 -45.404 1.00 94.94 89 THR A C 1
ATOM 683 O O . THR A 1 89 ? 9.943 -1.222 -44.984 1.00 94.94 89 THR A O 1
ATOM 686 N N . VAL A 1 90 ? 9.408 0.389 -46.451 1.00 96.56 90 VAL A N 1
ATOM 687 C CA . VAL A 1 90 ? 10.685 0.342 -47.184 1.00 96.56 90 VAL A CA 1
ATOM 688 C C . VAL A 1 90 ? 11.850 0.684 -46.261 1.00 96.56 90 VAL A C 1
ATOM 690 O O . VAL A 1 90 ? 12.859 -0.016 -46.267 1.00 96.56 90 VAL A O 1
ATOM 693 N N . LEU A 1 91 ? 11.706 1.721 -45.437 1.00 96.69 91 LEU A N 1
ATOM 694 C CA . LEU A 1 91 ? 12.725 2.141 -44.482 1.00 96.69 91 LEU A CA 1
ATOM 695 C C . LEU A 1 91 ? 12.971 1.073 -43.410 1.00 96.69 91 LEU A C 1
ATOM 697 O O . LEU A 1 91 ? 14.125 0.787 -43.098 1.00 96.69 91 LEU A O 1
ATOM 701 N N . ALA A 1 92 ? 11.918 0.434 -42.897 1.00 95.88 92 ALA A N 1
ATOM 702 C CA . ALA A 1 92 ? 12.032 -0.669 -41.947 1.00 95.88 92 ALA A CA 1
ATOM 703 C C . ALA A 1 92 ? 12.759 -1.876 -42.562 1.00 95.88 92 ALA A C 1
ATOM 705 O O . ALA A 1 92 ? 13.677 -2.423 -41.948 1.00 95.88 92 ALA A O 1
ATOM 706 N N . LEU A 1 93 ? 12.409 -2.259 -43.794 1.00 9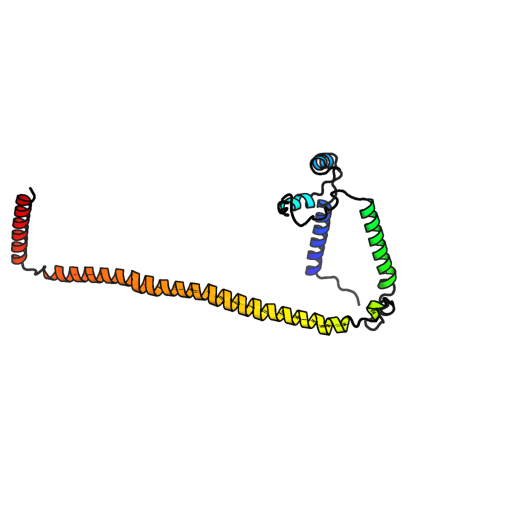7.12 93 LEU A N 1
ATOM 707 C CA . LEU A 1 93 ? 13.078 -3.345 -44.515 1.00 97.12 93 LEU A CA 1
ATOM 708 C C . LEU A 1 93 ? 14.537 -3.003 -44.845 1.00 97.12 93 LEU A C 1
ATOM 710 O O . LEU A 1 93 ? 15.412 -3.855 -44.695 1.00 97.12 93 LEU A O 1
ATOM 714 N N . ALA A 1 94 ? 14.821 -1.760 -45.239 1.00 95.62 94 ALA A N 1
ATOM 715 C CA . ALA A 1 94 ? 16.178 -1.281 -45.484 1.00 95.62 94 ALA A CA 1
ATOM 716 C C . ALA A 1 94 ? 17.018 -1.283 -44.199 1.00 95.62 94 ALA A C 1
ATOM 718 O O . ALA A 1 94 ? 18.163 -1.730 -44.226 1.00 95.62 94 ALA A O 1
ATOM 719 N N . ALA A 1 95 ? 16.452 -0.852 -43.068 1.00 93.56 95 ALA A N 1
ATOM 720 C CA . ALA A 1 95 ? 17.111 -0.885 -41.765 1.00 93.56 95 ALA A CA 1
ATOM 721 C C . ALA A 1 95 ? 17.384 -2.322 -41.297 1.00 93.56 95 ALA A C 1
ATOM 723 O O . ALA A 1 95 ? 18.486 -2.617 -40.835 1.00 93.56 95 ALA A O 1
ATOM 724 N N . LEU A 1 96 ? 16.422 -3.233 -41.469 1.00 93.56 96 LEU A N 1
ATOM 725 C CA . LEU A 1 96 ? 16.599 -4.656 -41.172 1.00 93.56 96 LEU A CA 1
ATOM 726 C C . LEU A 1 96 ? 17.680 -5.276 -42.069 1.00 93.56 96 LEU A C 1
ATOM 728 O O . LEU A 1 96 ? 18.566 -5.971 -41.576 1.00 93.56 96 LEU A O 1
ATOM 732 N N . GLY A 1 97 ? 17.671 -4.966 -43.367 1.00 93.19 97 GLY A N 1
ATOM 733 C CA . GLY A 1 97 ? 18.702 -5.398 -44.311 1.00 93.19 97 GLY A CA 1
ATOM 734 C C . GLY A 1 97 ? 20.090 -4.856 -43.959 1.00 93.19 97 GLY A C 1
ATOM 735 O O . GLY A 1 97 ? 21.060 -5.613 -43.945 1.00 93.19 97 GLY A O 1
ATOM 736 N N . ALA A 1 98 ? 20.187 -3.574 -43.605 1.00 88.25 98 ALA A N 1
ATOM 737 C CA . ALA A 1 98 ? 21.426 -2.948 -43.152 1.00 88.25 98 ALA A CA 1
ATOM 738 C C . ALA A 1 98 ? 21.929 -3.572 -41.844 1.00 88.25 98 ALA A C 1
ATOM 740 O O . ALA A 1 98 ? 23.113 -3.876 -41.735 1.00 88.25 98 ALA A O 1
ATOM 741 N N . SER A 1 99 ? 21.039 -3.837 -40.884 1.00 84.62 99 SER A N 1
ATOM 742 C CA . SER A 1 99 ? 21.371 -4.542 -39.642 1.00 84.62 99 SER A CA 1
ATOM 743 C C . SER A 1 99 ? 21.931 -5.936 -39.928 1.00 84.62 99 SER A C 1
ATOM 745 O O . SER A 1 99 ? 22.993 -6.295 -39.418 1.00 84.62 99 SER A O 1
ATOM 747 N N . ILE A 1 100 ? 21.287 -6.702 -40.813 1.00 86.75 100 ILE A N 1
ATOM 748 C CA . ILE A 1 100 ? 21.784 -8.022 -41.210 1.00 86.75 100 ILE A CA 1
ATOM 749 C C . ILE A 1 100 ? 23.155 -7.908 -41.881 1.00 86.75 100 ILE A C 1
ATOM 751 O O . ILE A 1 100 ? 24.074 -8.647 -41.532 1.00 86.75 100 ILE A O 1
ATOM 755 N N . PHE A 1 101 ? 23.312 -6.978 -42.821 1.00 84.50 101 PHE A N 1
ATOM 756 C CA . PHE A 1 101 ? 24.535 -6.830 -43.605 1.00 84.50 101 PHE A CA 1
ATOM 757 C C . PHE A 1 101 ? 25.728 -6.324 -42.784 1.00 84.50 101 PHE A C 1
ATOM 759 O O . PHE A 1 101 ? 26.844 -6.801 -42.986 1.00 84.50 101 PHE A O 1
ATOM 766 N N . VAL A 1 102 ? 25.502 -5.370 -41.879 1.00 78.31 102 VAL A N 1
ATOM 767 C CA . VAL A 1 102 ? 26.553 -4.710 -41.091 1.00 78.31 102 VAL A CA 1
ATOM 768 C C . VAL A 1 102 ? 26.856 -5.477 -39.805 1.00 78.31 102 VAL A C 1
ATOM 770 O O . VAL A 1 102 ? 28.023 -5.648 -39.468 1.00 78.31 102 VAL A O 1
ATOM 773 N N . VAL A 1 103 ? 25.829 -5.959 -39.097 1.00 75.19 103 VAL A N 1
ATOM 774 C CA . VAL A 1 103 ? 25.980 -6.557 -37.759 1.00 75.19 103 VAL A CA 1
ATOM 775 C C . VAL A 1 103 ? 26.001 -8.080 -37.831 1.00 75.19 103 VAL A C 1
ATOM 777 O O . VAL A 1 103 ? 26.936 -8.719 -37.352 1.00 75.19 103 VAL A O 1
ATOM 780 N N . TYR A 1 104 ? 24.986 -8.691 -38.445 1.00 78.62 104 TYR A N 1
ATOM 781 C CA . TYR A 1 104 ? 24.801 -10.144 -38.346 1.00 78.62 104 TYR A CA 1
ATOM 782 C C . TYR A 1 104 ? 25.603 -10.958 -39.365 1.00 78.62 104 TYR A C 1
ATOM 784 O O . TYR A 1 104 ? 25.830 -12.150 -39.142 1.00 78.62 104 TYR A O 1
ATOM 792 N N . ARG A 1 105 ? 26.063 -10.338 -40.459 1.00 79.44 105 ARG A N 1
ATOM 793 C CA . ARG A 1 105 ? 26.868 -10.994 -41.499 1.00 79.44 105 ARG A CA 1
ATOM 794 C C . ARG A 1 105 ? 28.183 -11.545 -40.948 1.00 79.44 105 ARG A C 1
ATOM 796 O O . ARG A 1 105 ? 28.549 -12.667 -41.281 1.00 79.44 105 ARG A O 1
ATOM 803 N N . ASN A 1 106 ? 28.849 -10.769 -40.094 1.00 73.00 106 ASN A N 1
ATOM 804 C CA . ASN A 1 106 ? 30.130 -11.110 -39.471 1.00 73.00 106 ASN A CA 1
ATOM 805 C C . ASN A 1 106 ? 29.966 -11.274 -37.955 1.00 73.00 106 ASN A C 1
ATOM 807 O O . ASN A 1 106 ? 30.768 -10.761 -37.179 1.00 73.00 106 ASN A O 1
ATOM 811 N N . ARG A 1 107 ? 28.883 -11.931 -37.524 1.00 71.44 107 ARG A N 1
ATOM 812 C CA . ARG A 1 107 ? 28.613 -12.117 -36.096 1.00 71.44 107 ARG A CA 1
ATOM 813 C C . ARG A 1 107 ? 29.745 -12.917 -35.425 1.00 71.44 107 ARG A C 1
ATOM 815 O O . ARG A 1 107 ? 30.130 -13.955 -35.974 1.00 71.44 107 ARG A O 1
ATOM 822 N N . PRO A 1 108 ? 30.226 -12.490 -34.248 1.00 72.06 108 PRO A N 1
ATOM 823 C CA . PRO A 1 108 ? 31.210 -13.252 -33.495 1.00 72.06 108 PRO A CA 1
ATOM 824 C C . PRO A 1 108 ? 30.623 -14.608 -33.084 1.00 72.06 108 PRO A C 1
ATOM 826 O O . PRO A 1 108 ? 29.459 -14.700 -32.678 1.00 72.06 108 PRO A O 1
ATOM 829 N N . GLN A 1 109 ? 31.404 -15.676 -33.232 1.00 75.50 109 GLN A N 1
ATOM 830 C CA . GLN A 1 109 ? 30.974 -17.044 -32.902 1.00 75.50 109 GLN A CA 1
ATOM 831 C C . GLN A 1 109 ? 31.361 -17.448 -31.477 1.00 75.50 109 GLN A C 1
ATOM 833 O O . GLN A 1 109 ? 30.774 -18.377 -30.916 1.00 75.50 109 GLN A O 1
ATOM 838 N N . THR A 1 110 ? 32.330 -16.752 -30.886 1.00 77.62 110 THR A N 1
ATOM 839 C CA . THR A 1 110 ? 32.819 -16.980 -29.524 1.00 77.62 110 THR A CA 1
ATOM 840 C C . THR A 1 110 ? 32.821 -15.678 -28.723 1.00 77.62 110 THR A C 1
ATOM 842 O O . THR A 1 110 ? 32.866 -14.588 -29.285 1.00 77.62 110 THR A O 1
ATOM 845 N N . ALA A 1 111 ? 32.754 -15.788 -27.393 1.00 72.00 111 ALA A N 1
ATOM 846 C CA . ALA A 1 111 ? 32.719 -14.631 -26.492 1.00 72.00 111 ALA A CA 1
ATOM 847 C C . ALA A 1 111 ? 34.024 -13.809 -26.495 1.00 72.00 111 ALA A C 1
ATOM 849 O O . ALA A 1 111 ? 34.008 -12.643 -26.119 1.00 72.00 111 ALA A O 1
ATOM 850 N N . ASP A 1 112 ? 35.131 -14.415 -26.931 1.00 75.44 112 ASP A N 1
ATOM 851 C CA . ASP A 1 112 ? 36.458 -13.790 -26.981 1.00 75.44 112 ASP A CA 1
ATOM 852 C C . ASP A 1 112 ? 36.739 -13.086 -28.324 1.00 75.44 112 ASP A C 1
ATOM 854 O O . ASP A 1 112 ? 37.779 -12.448 -28.493 1.00 75.44 112 ASP A O 1
ATOM 858 N N . GLU A 1 113 ? 35.841 -13.217 -29.306 1.00 73.88 113 GLU A N 1
ATOM 859 C CA . GLU A 1 113 ? 35.989 -12.594 -30.618 1.00 73.88 113 GLU A CA 1
ATOM 860 C C . GLU A 1 113 ? 35.603 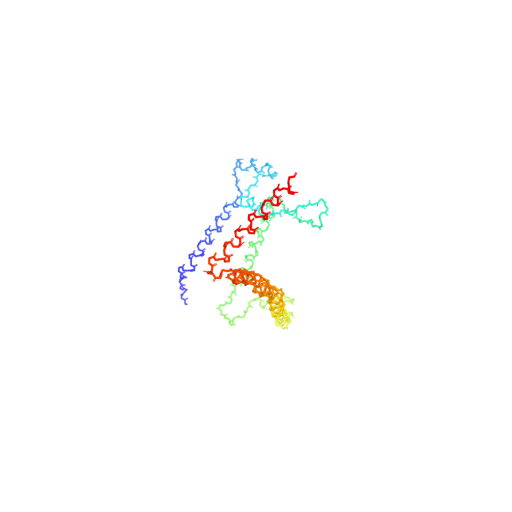-11.108 -30.552 1.00 73.88 113 GLU A C 1
ATOM 862 O O . GLU A 1 113 ? 34.602 -10.721 -29.948 1.00 73.88 113 GLU A O 1
ATOM 867 N N . ARG A 1 114 ? 36.430 -10.247 -31.155 1.00 67.69 114 ARG A N 1
ATOM 868 C CA . ARG A 1 114 ? 36.265 -8.792 -31.077 1.00 67.69 114 ARG A CA 1
ATOM 869 C C . ARG A 1 114 ? 34.983 -8.361 -31.793 1.00 67.69 114 ARG A C 1
ATOM 871 O O . ARG A 1 114 ? 34.813 -8.668 -32.970 1.00 67.69 114 ARG A O 1
ATOM 878 N N . ASP A 1 115 ? 34.123 -7.611 -31.103 1.00 70.38 115 ASP A N 1
ATOM 879 C CA . ASP A 1 115 ? 32.873 -7.099 -31.673 1.00 70.38 115 ASP A CA 1
ATOM 880 C C . ASP A 1 115 ? 33.161 -6.230 -32.922 1.00 70.38 115 ASP A C 1
ATOM 882 O O . ASP A 1 115 ? 33.873 -5.221 -32.816 1.00 70.38 115 ASP A O 1
ATOM 886 N N . PRO A 1 116 ? 32.617 -6.579 -34.106 1.00 67.62 116 PRO A N 1
ATOM 887 C CA . PRO A 1 116 ? 32.756 -5.783 -35.323 1.00 67.62 116 PRO A CA 1
ATOM 888 C C . PRO A 1 116 ? 32.332 -4.317 -35.140 1.00 67.62 116 PRO A C 1
ATOM 890 O O . PRO A 1 116 ? 32.944 -3.416 -35.724 1.00 67.62 116 PRO A O 1
ATOM 893 N N . LEU A 1 117 ? 31.334 -4.050 -34.291 1.00 67.69 117 LEU A N 1
ATOM 894 C CA . LEU A 1 117 ? 30.830 -2.703 -34.017 1.00 67.69 117 LEU A CA 1
ATOM 895 C C . LEU A 1 117 ? 31.763 -1.881 -33.126 1.00 67.69 117 LEU A C 1
ATOM 897 O O . LEU A 1 117 ? 31.758 -0.656 -33.225 1.00 67.69 117 LEU A O 1
ATOM 901 N N . GLN A 1 118 ? 32.642 -2.520 -32.351 1.00 65.62 118 GLN A N 1
ATOM 902 C CA . GLN A 1 118 ? 33.696 -1.820 -31.609 1.00 65.62 118 GLN A CA 1
ATOM 903 C C . GLN A 1 118 ? 34.685 -1.112 -32.551 1.00 65.62 118 GLN A C 1
ATOM 905 O O . GLN A 1 118 ? 35.316 -0.126 -32.178 1.00 65.62 118 GLN A O 1
ATOM 910 N N . SER A 1 119 ? 34.831 -1.614 -33.782 1.00 62.41 119 SER A N 1
ATOM 911 C CA . SER A 1 119 ? 35.691 -1.018 -34.810 1.00 62.41 119 SER A CA 1
ATOM 912 C C . SER A 1 119 ? 34.999 0.083 -35.626 1.00 62.41 119 SER A C 1
ATOM 914 O O . SER A 1 119 ? 35.660 0.774 -36.401 1.00 62.41 119 SER A O 1
ATOM 916 N N . THR A 1 120 ? 33.683 0.272 -35.449 1.00 63.59 120 THR A N 1
ATOM 917 C CA . THR A 1 120 ? 32.908 1.283 -36.176 1.00 63.59 120 THR A CA 1
ATOM 918 C C . THR A 1 120 ? 33.043 2.630 -35.458 1.00 63.59 120 THR A C 1
ATOM 920 O O . THR A 1 120 ? 32.593 2.764 -34.319 1.00 63.59 120 THR A O 1
ATOM 923 N N . PRO A 1 121 ? 33.647 3.655 -36.082 1.00 59.44 121 PRO A N 1
ATOM 924 C CA . PRO A 1 121 ? 33.924 4.922 -35.427 1.00 59.44 121 PRO A CA 1
ATOM 925 C C . PRO A 1 121 ? 32.664 5.787 -35.433 1.00 59.44 121 PRO A C 1
ATOM 927 O O . PRO A 1 121 ? 32.577 6.789 -36.143 1.00 59.44 121 PRO A O 1
ATOM 930 N N . ILE A 1 122 ? 31.671 5.440 -34.615 1.00 62.75 122 ILE A N 1
ATOM 931 C CA . ILE A 1 122 ? 30.725 6.460 -34.171 1.00 62.75 122 ILE A CA 1
ATOM 932 C C . ILE A 1 122 ? 31.474 7.267 -33.106 1.00 62.75 122 ILE A C 1
ATOM 934 O O . ILE A 1 122 ? 31.499 6.925 -31.929 1.00 62.75 122 ILE A O 1
ATOM 938 N N . TRP A 1 123 ? 32.179 8.295 -33.573 1.00 53.94 123 TRP A N 1
ATOM 939 C CA . TRP A 1 123 ? 33.161 9.109 -32.852 1.00 53.94 123 TRP A CA 1
ATOM 940 C C . TRP A 1 123 ? 32.722 9.590 -31.456 1.00 53.94 123 TRP A C 1
ATOM 942 O O . TRP A 1 123 ? 33.564 9.662 -30.570 1.00 53.94 123 TRP A O 1
ATOM 952 N N . TRP A 1 124 ? 31.432 9.827 -31.192 1.00 58.97 124 TRP A N 1
ATOM 953 C CA . TRP A 1 124 ? 30.953 10.160 -29.838 1.00 58.97 124 TRP A CA 1
ATOM 954 C C . TRP A 1 124 ? 30.703 8.948 -28.913 1.00 58.97 124 TRP A C 1
ATOM 956 O O . TRP A 1 124 ? 30.748 9.105 -27.697 1.00 58.97 124 TRP A O 1
ATOM 966 N N . PHE A 1 125 ? 30.495 7.735 -29.443 1.00 55.78 125 PHE A N 1
ATOM 967 C CA . PHE A 1 125 ? 30.295 6.506 -28.650 1.00 55.78 125 PHE A CA 1
ATOM 968 C C . PHE A 1 125 ? 31.626 5.872 -28.234 1.00 55.78 125 PHE A C 1
ATOM 970 O O . PHE A 1 125 ? 31.690 5.213 -27.204 1.00 55.78 125 PHE A O 1
ATOM 977 N N . ALA A 1 126 ? 32.693 6.100 -29.004 1.00 55.78 126 ALA A N 1
ATOM 978 C CA . ALA A 1 126 ? 34.035 5.618 -28.681 1.00 55.78 126 ALA A CA 1
ATOM 979 C C . ALA A 1 126 ? 34.776 6.498 -27.650 1.00 55.78 126 ALA A C 1
ATOM 981 O O . ALA A 1 126 ? 35.723 6.034 -27.022 1.00 55.78 126 ALA A O 1
ATOM 982 N N . ILE A 1 127 ? 34.373 7.768 -27.497 1.00 56.53 127 ILE A N 1
ATOM 983 C CA . ILE A 1 127 ? 35.074 8.771 -26.669 1.00 56.53 127 ILE A CA 1
ATOM 984 C C . ILE A 1 127 ? 34.376 9.002 -25.322 1.00 56.53 127 ILE A C 1
ATOM 986 O O . ILE A 1 127 ? 35.030 9.362 -24.344 1.00 56.53 127 ILE A O 1
ATOM 990 N N . LEU A 1 128 ? 33.063 8.777 -25.230 1.00 60.22 128 LEU A N 1
ATOM 991 C CA . LEU A 1 128 ? 32.375 8.818 -23.945 1.00 60.22 128 LEU A CA 1
ATOM 992 C C . LEU A 1 128 ? 32.647 7.512 -23.192 1.00 60.22 128 LEU A C 1
ATOM 994 O O . LEU A 1 128 ? 32.294 6.449 -23.703 1.00 60.22 128 LEU A O 1
ATOM 998 N N . PRO A 1 129 ? 33.178 7.547 -21.955 1.00 69.25 129 PRO A N 1
ATOM 999 C CA . PRO A 1 129 ? 33.188 6.381 -21.086 1.00 69.25 129 PRO A CA 1
ATOM 1000 C C . PRO A 1 129 ? 31.761 6.186 -20.551 1.00 69.25 129 PRO A C 1
ATOM 1002 O O . PRO A 1 129 ? 31.497 6.325 -19.359 1.00 69.25 129 PRO A O 1
ATOM 1005 N N . PHE A 1 130 ? 30.811 5.950 -21.461 1.00 72.88 130 PHE A N 1
ATOM 1006 C CA . PHE A 1 130 ? 29.384 5.870 -21.179 1.00 72.88 130 PHE A CA 1
ATOM 1007 C C . PHE A 1 130 ? 29.113 4.779 -20.152 1.00 72.88 130 PHE A C 1
ATOM 1009 O O . PHE A 1 130 ? 28.355 5.005 -19.221 1.00 72.88 130 PHE A O 1
ATOM 1016 N N . GLU A 1 131 ? 29.816 3.650 -20.251 1.00 75.50 131 GLU A N 1
ATOM 1017 C CA . GLU A 1 131 ? 29.764 2.589 -19.251 1.00 75.50 131 GLU A CA 1
ATOM 1018 C C . GLU A 1 131 ? 30.226 3.075 -17.873 1.00 75.50 131 GLU A C 1
ATOM 1020 O O . GLU A 1 131 ? 29.524 2.865 -16.889 1.00 75.50 131 GLU A O 1
ATOM 1025 N N . TRP A 1 132 ? 31.354 3.787 -17.786 1.00 83.81 132 TRP A N 1
ATOM 1026 C CA . TRP A 1 132 ? 31.852 4.313 -16.513 1.00 83.81 132 TRP A CA 1
ATOM 1027 C C . TRP A 1 132 ? 30.891 5.343 -15.910 1.00 83.81 132 TRP A C 1
ATOM 1029 O O . TRP A 1 132 ? 30.524 5.222 -14.745 1.00 83.81 132 TRP A O 1
ATOM 1039 N N . PHE A 1 133 ? 30.434 6.324 -16.694 1.00 85.31 133 PHE A N 1
ATOM 1040 C CA . PHE A 1 133 ? 29.490 7.346 -16.230 1.00 85.31 133 PHE A CA 1
ATOM 1041 C C . PHE A 1 133 ? 28.151 6.723 -15.816 1.00 85.31 133 PHE A C 1
ATOM 1043 O O . PHE A 1 133 ? 27.607 7.030 -14.754 1.00 85.31 133 PHE A O 1
ATOM 1050 N N . TYR A 1 134 ? 27.631 5.801 -16.623 1.00 84.44 134 TYR A N 1
ATOM 1051 C CA . TYR A 1 134 ? 26.399 5.085 -16.327 1.00 84.44 134 TYR A CA 1
ATOM 1052 C C . TYR A 1 134 ? 26.531 4.265 -15.038 1.00 84.44 134 TYR A C 1
ATOM 1054 O O . TYR A 1 134 ? 25.714 4.410 -14.128 1.00 84.44 134 TYR A O 1
ATOM 1062 N N . MET A 1 135 ? 27.591 3.465 -14.909 1.00 89.19 135 MET A N 1
ATOM 1063 C CA . MET A 1 135 ? 27.807 2.596 -13.750 1.00 89.19 135 MET A CA 1
ATOM 1064 C C . MET A 1 135 ? 28.192 3.352 -12.476 1.00 89.19 135 MET A C 1
ATOM 1066 O O . MET A 1 135 ? 27.870 2.885 -11.384 1.00 89.19 135 MET A O 1
ATOM 1070 N N . HIS A 1 136 ? 28.867 4.497 -12.582 1.00 91.50 136 HIS A N 1
ATOM 1071 C CA . HIS A 1 136 ? 29.353 5.253 -11.426 1.00 91.50 136 HIS A CA 1
ATOM 1072 C C . HIS A 1 136 ? 28.397 6.364 -10.980 1.00 91.50 136 HIS A C 1
ATOM 1074 O O . HIS A 1 136 ? 28.332 6.678 -9.794 1.00 91.50 136 HIS A O 1
ATOM 1080 N N . THR A 1 137 ? 27.632 6.953 -11.901 1.00 89.81 137 THR A N 1
ATOM 1081 C CA . THR A 1 137 ? 26.737 8.078 -11.598 1.00 89.81 137 THR A CA 1
ATOM 1082 C C . THR A 1 137 ? 25.275 7.662 -11.660 1.00 89.81 137 THR A C 1
ATOM 1084 O O . THR A 1 137 ? 24.561 7.785 -10.665 1.00 89.81 137 THR A O 1
ATOM 1087 N N . VAL A 1 138 ? 24.821 7.130 -12.797 1.00 93.38 138 VAL A N 1
ATOM 1088 C CA . VAL A 1 138 ? 23.390 6.870 -13.029 1.00 93.38 138 VAL A CA 1
ATOM 1089 C C . VAL A 1 138 ? 22.890 5.708 -12.173 1.00 93.38 138 VAL A C 1
ATOM 1091 O O . VAL A 1 138 ? 21.903 5.851 -11.452 1.00 93.38 138 VAL A O 1
ATOM 1094 N N . VAL A 1 139 ? 23.584 4.568 -12.203 1.00 95.50 139 VAL A N 1
ATOM 1095 C CA . VAL A 1 139 ? 23.167 3.359 -11.478 1.00 95.50 139 VAL A CA 1
ATOM 1096 C C . VAL A 1 139 ? 23.146 3.576 -9.959 1.00 95.50 139 VAL A C 1
ATOM 1098 O O . VAL A 1 139 ? 22.143 3.214 -9.340 1.00 95.50 139 VAL A O 1
ATOM 1101 N N . PRO A 1 140 ? 24.172 4.168 -9.315 1.00 96.94 140 PRO A N 1
ATOM 1102 C CA . PRO A 1 140 ? 24.142 4.395 -7.873 1.00 96.94 140 PRO A CA 1
ATOM 1103 C C . PRO A 1 140 ? 23.105 5.441 -7.463 1.00 96.94 140 PRO A C 1
ATOM 1105 O O . PRO A 1 140 ? 22.433 5.242 -6.454 1.00 96.94 140 PRO A O 1
ATOM 1108 N N . ALA A 1 141 ? 22.909 6.504 -8.253 1.00 96.00 141 ALA A N 1
ATOM 1109 C CA . ALA A 1 141 ? 21.865 7.496 -7.991 1.00 96.00 141 ALA A CA 1
ATOM 1110 C C . ALA A 1 141 ? 20.458 6.882 -8.089 1.00 96.00 141 ALA A C 1
ATOM 1112 O O . ALA A 1 141 ? 19.612 7.099 -7.216 1.00 96.00 141 ALA A O 1
ATOM 1113 N N . PHE A 1 142 ? 20.220 6.052 -9.108 1.00 97.00 142 PHE A N 1
ATOM 1114 C CA . PHE A 1 142 ? 18.967 5.315 -9.247 1.00 97.00 142 PHE A CA 1
ATOM 1115 C C . PHE A 1 142 ? 18.759 4.332 -8.089 1.00 97.00 142 PHE A C 1
ATOM 1117 O O . PHE A 1 142 ? 17.706 4.330 -7.461 1.00 97.00 142 PHE A O 1
ATOM 1124 N N . LYS A 1 143 ? 19.774 3.535 -7.734 1.00 97.25 143 LYS A N 1
ATOM 1125 C CA . LYS A 1 143 ? 19.687 2.616 -6.587 1.00 97.25 143 LYS A CA 1
ATOM 1126 C C . LYS A 1 143 ? 19.440 3.358 -5.273 1.00 97.25 143 LYS A C 1
ATOM 1128 O O . LYS A 1 143 ? 18.653 2.889 -4.460 1.00 97.25 143 LYS A O 1
ATOM 1133 N N . GLY A 1 144 ? 20.089 4.504 -5.069 1.00 97.44 144 GLY A N 1
ATOM 1134 C CA . GLY A 1 144 ? 19.913 5.339 -3.881 1.00 97.44 144 GLY A CA 1
ATOM 1135 C C . GLY A 1 144 ? 18.500 5.905 -3.775 1.00 97.44 144 GLY A C 1
ATOM 1136 O O . GLY A 1 144 ? 17.871 5.781 -2.727 1.00 97.44 144 GLY A O 1
ATOM 1137 N N . SER A 1 145 ? 17.972 6.456 -4.870 1.00 96.50 145 SER A N 1
ATOM 1138 C CA . SER A 1 145 ? 16.594 6.962 -4.917 1.00 96.50 145 SER A CA 1
ATOM 1139 C C . SER A 1 145 ? 15.561 5.846 -4.762 1.00 96.50 145 SER A C 1
ATOM 1141 O O . SER A 1 145 ? 14.643 5.992 -3.962 1.00 96.50 145 SER A O 1
ATOM 1143 N N . ALA A 1 146 ? 15.742 4.704 -5.429 1.00 97.62 146 ALA A N 1
ATOM 1144 C CA . ALA A 1 146 ? 14.870 3.542 -5.270 1.00 97.62 146 ALA A CA 1
ATOM 1145 C C . ALA A 1 146 ? 14.868 3.023 -3.825 1.00 97.62 146 ALA A C 1
ATOM 1147 O O . ALA A 1 146 ? 13.809 2.748 -3.265 1.00 97.62 146 ALA A O 1
ATOM 1148 N N . ARG A 1 147 ? 16.046 2.942 -3.193 1.00 97.88 147 ARG A N 1
ATOM 1149 C CA . ARG A 1 147 ? 16.171 2.539 -1.791 1.00 97.88 147 ARG A CA 1
ATOM 1150 C C . ARG A 1 147 ? 15.495 3.534 -0.852 1.00 97.88 147 ARG A C 1
ATOM 1152 O O . ARG A 1 147 ? 14.775 3.110 0.041 1.00 97.88 147 ARG A O 1
ATOM 1159 N N . TRP A 1 148 ? 15.685 4.835 -1.065 1.00 98.06 148 TRP A N 1
ATOM 1160 C CA . TRP A 1 148 ? 15.017 5.866 -0.270 1.00 98.06 148 TRP A CA 1
ATOM 1161 C C . TRP A 1 148 ? 13.492 5.801 -0.422 1.00 98.06 148 TRP A C 1
ATOM 1163 O O . TRP A 1 148 ? 12.777 5.832 0.575 1.00 98.06 148 TRP A O 1
ATOM 1173 N N . LEU A 1 149 ? 12.991 5.646 -1.651 1.00 97.81 149 LEU A N 1
ATOM 1174 C CA . LEU A 1 149 ? 11.560 5.489 -1.909 1.00 97.81 149 LEU A CA 1
ATOM 1175 C C . LEU A 1 149 ? 10.995 4.248 -1.206 1.00 97.81 149 LEU A C 1
ATOM 1177 O O . LEU A 1 149 ? 9.924 4.324 -0.618 1.00 97.81 149 LEU A O 1
ATOM 1181 N N . ALA A 1 150 ? 11.716 3.129 -1.217 1.00 97.69 150 ALA A N 1
ATOM 1182 C CA . ALA A 1 150 ? 11.264 1.907 -0.560 1.00 97.69 150 ALA A CA 1
ATOM 1183 C C . ALA A 1 150 ? 11.327 2.003 0.975 1.00 97.69 150 ALA A C 1
ATOM 1185 O O . ALA A 1 150 ? 10.353 1.724 1.664 1.00 97.69 150 ALA A O 1
ATOM 1186 N N . GLU A 1 151 ? 12.467 2.399 1.536 1.00 97.56 151 GLU A N 1
ATOM 1187 C CA . GLU A 1 151 ? 12.678 2.347 2.987 1.00 97.56 151 GLU A CA 1
ATOM 1188 C C . GLU A 1 151 ? 12.017 3.532 3.707 1.00 97.56 151 GLU A C 1
ATOM 1190 O O . GLU A 1 151 ? 11.418 3.361 4.768 1.00 97.56 151 GLU A O 1
ATOM 1195 N N . VAL A 1 152 ? 12.109 4.737 3.138 1.00 97.31 152 VAL A N 1
ATOM 1196 C CA . VAL A 1 152 ? 11.641 5.965 3.793 1.00 97.31 152 VAL A CA 1
ATOM 1197 C C . VAL A 1 152 ? 10.210 6.289 3.398 1.00 97.31 152 VAL A C 1
ATOM 1199 O O . VAL A 1 152 ? 9.370 6.479 4.275 1.00 97.31 152 VAL A O 1
ATOM 1202 N N . LEU A 1 153 ? 9.922 6.376 2.096 1.00 97.44 153 LEU A N 1
ATOM 1203 C CA . LEU A 1 153 ? 8.591 6.780 1.648 1.00 97.44 153 LEU A CA 1
ATOM 1204 C C . LEU A 1 153 ? 7.573 5.652 1.853 1.00 97.44 153 LEU A C 1
ATOM 1206 O O . LEU A 1 153 ? 6.543 5.873 2.482 1.00 97.44 153 LEU A O 1
ATOM 1210 N N . ASP A 1 154 ? 7.846 4.453 1.348 1.00 97.31 154 ASP A N 1
ATOM 1211 C CA . ASP A 1 154 ? 6.911 3.332 1.460 1.00 97.31 154 ASP A CA 1
ATOM 1212 C C . ASP A 1 154 ? 6.921 2.701 2.862 1.00 97.31 154 ASP A C 1
ATOM 1214 O O . ASP A 1 154 ? 5.873 2.578 3.496 1.00 97.31 154 ASP A O 1
ATOM 1218 N N . GLY A 1 155 ? 8.098 2.358 3.386 1.00 97.44 155 GLY A N 1
ATOM 1219 C CA . GLY A 1 155 ? 8.230 1.743 4.708 1.00 97.44 155 GLY A CA 1
ATOM 1220 C C . GLY A 1 155 ? 7.872 2.700 5.847 1.00 97.44 155 GLY A C 1
ATOM 1221 O O . GLY A 1 155 ? 6.816 2.587 6.472 1.00 97.44 155 GLY A O 1
ATOM 1222 N N . ALA A 1 156 ? 8.753 3.662 6.124 1.00 97.50 156 ALA A N 1
ATOM 1223 C CA . ALA A 1 156 ? 8.615 4.503 7.312 1.00 97.50 156 ALA A CA 1
ATOM 1224 C C . ALA A 1 156 ? 7.405 5.455 7.249 1.00 97.50 156 ALA A C 1
ATOM 1226 O O . ALA A 1 156 ? 6.707 5.651 8.246 1.00 97.50 156 ALA A O 1
ATOM 1227 N N . PHE A 1 157 ? 7.146 6.074 6.095 1.00 98.06 157 PHE A N 1
ATOM 1228 C CA . PHE A 1 157 ? 6.056 7.036 5.974 1.00 98.06 157 PHE A CA 1
ATOM 1229 C C . PHE A 1 157 ? 4.705 6.358 5.713 1.00 98.06 157 PHE A C 1
ATOM 1231 O O . PHE A 1 157 ? 3.785 6.529 6.513 1.00 98.06 157 PHE A O 1
ATOM 1238 N N . TRP A 1 158 ? 4.556 5.582 4.637 1.00 97.94 158 TRP A N 1
ATOM 1239 C CA . TRP A 1 158 ? 3.252 5.001 4.297 1.00 97.94 158 TRP A CA 1
ATOM 1240 C C . TRP A 1 158 ? 2.828 3.867 5.235 1.00 97.94 158 TRP A C 1
ATOM 1242 O O . TRP A 1 158 ? 1.713 3.906 5.764 1.00 97.94 158 TRP A O 1
ATOM 1252 N N . HIS A 1 159 ? 3.685 2.878 5.485 1.00 97.25 159 HIS A N 1
ATOM 1253 C CA . HIS A 1 159 ? 3.308 1.739 6.326 1.00 97.25 159 HIS A CA 1
ATOM 1254 C C . HIS A 1 159 ? 3.331 2.078 7.821 1.00 97.25 159 HIS A C 1
ATOM 1256 O O . HIS A 1 159 ? 2.345 1.844 8.527 1.00 97.25 159 HIS A O 1
ATOM 1262 N N . ASP A 1 160 ? 4.426 2.646 8.320 1.00 97.69 160 ASP A N 1
ATOM 1263 C CA . ASP A 1 160 ? 4.566 2.859 9.762 1.00 97.69 160 ASP A CA 1
ATOM 1264 C C . ASP A 1 160 ? 3.819 4.103 10.244 1.00 97.69 160 ASP A C 1
ATOM 1266 O O . ASP A 1 160 ? 3.007 4.027 11.169 1.00 97.69 160 ASP A O 1
ATOM 1270 N N . PHE A 1 161 ? 4.035 5.260 9.621 1.00 97.56 161 PHE A N 1
ATOM 1271 C CA . PHE A 1 161 ? 3.365 6.474 10.075 1.00 97.56 161 PHE A CA 1
ATOM 1272 C C . PHE A 1 161 ? 1.885 6.513 9.669 1.00 97.56 161 PHE A C 1
ATOM 1274 O O . PHE A 1 161 ? 1.017 6.613 10.538 1.00 97.56 161 PHE A O 1
ATOM 1281 N N . VAL A 1 162 ? 1.567 6.425 8.374 1.00 97.69 162 VAL A N 1
ATOM 1282 C CA . VAL A 1 162 ? 0.177 6.570 7.915 1.00 97.69 162 VAL A CA 1
ATOM 1283 C C . VAL A 1 162 ? -0.659 5.360 8.330 1.00 97.69 162 VAL A C 1
ATOM 1285 O O . VAL A 1 162 ? -1.650 5.511 9.045 1.00 97.69 162 VAL A O 1
ATOM 1288 N N . HIS A 1 163 ? -0.285 4.151 7.918 1.00 97.81 163 HIS A N 1
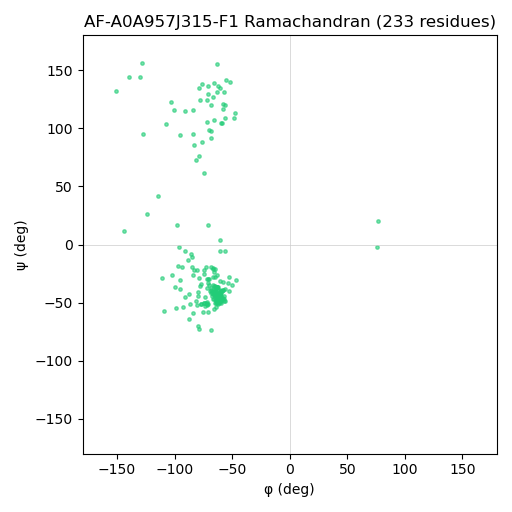ATOM 1289 C CA . HIS A 1 163 ? -1.133 2.989 8.172 1.00 97.81 163 HIS A CA 1
ATOM 1290 C C . HIS A 1 163 ? -1.146 2.580 9.653 1.00 97.81 163 HIS A C 1
ATOM 1292 O O . HIS A 1 163 ? -2.224 2.452 10.235 1.00 97.81 163 HIS A O 1
ATOM 1298 N N . ASN A 1 164 ? 0.012 2.393 10.292 1.00 97.31 164 ASN A N 1
ATOM 1299 C CA . ASN A 1 164 ? 0.027 1.904 11.673 1.00 97.31 164 ASN A CA 1
ATOM 1300 C C . ASN A 1 164 ? -0.394 2.984 12.680 1.00 97.31 164 ASN A C 1
ATOM 1302 O O . ASN A 1 164 ? -1.298 2.737 13.478 1.00 97.31 164 ASN A O 1
ATOM 1306 N N . ASN A 1 165 ? 0.197 4.180 12.631 1.00 96.19 165 ASN A N 1
ATOM 1307 C CA . ASN A 1 165 ? -0.085 5.188 13.659 1.00 96.19 165 ASN A CA 1
ATOM 1308 C C . ASN A 1 165 ? -1.393 5.944 13.394 1.00 96.19 165 ASN A C 1
ATOM 1310 O O . ASN A 1 165 ? -2.214 6.094 14.301 1.00 96.19 165 ASN A O 1
ATOM 1314 N N . VAL A 1 166 ? -1.601 6.437 12.167 1.00 96.56 166 VAL A N 1
ATOM 1315 C CA . VAL A 1 166 ? -2.765 7.289 11.865 1.00 96.56 166 VAL A CA 1
ATOM 1316 C C . VAL A 1 166 ? -4.031 6.465 11.663 1.00 96.56 166 VAL A C 1
ATOM 1318 O O . VAL A 1 166 ? -5.074 6.835 12.196 1.00 96.56 166 VAL A O 1
ATOM 1321 N N . VAL A 1 167 ? -3.973 5.362 10.916 1.00 97.12 167 VAL A N 1
ATOM 1322 C CA . VAL A 1 167 ? -5.176 4.569 10.619 1.00 97.12 167 VAL A CA 1
ATOM 1323 C C . VAL A 1 167 ? -5.440 3.534 11.712 1.00 97.12 167 VAL A C 1
ATOM 1325 O O . VAL A 1 167 ? -6.463 3.603 12.399 1.00 97.12 167 VAL A O 1
ATOM 1328 N N . ARG A 1 168 ? -4.529 2.571 11.894 1.00 97.81 168 ARG A N 1
ATOM 1329 C CA . ARG A 1 168 ? -4.742 1.413 12.772 1.00 97.81 168 ARG A CA 1
ATOM 1330 C C . ARG A 1 168 ? -4.862 1.828 14.232 1.00 97.81 168 ARG A C 1
ATOM 1332 O O . ARG A 1 168 ? -5.850 1.474 14.873 1.00 97.81 168 ARG A O 1
ATOM 1339 N N . ASP A 1 169 ? -3.882 2.543 14.772 1.00 97.44 169 ASP A N 1
ATOM 1340 C CA . ASP A 1 169 ? -3.835 2.822 16.211 1.00 97.44 169 ASP A CA 1
ATOM 1341 C C . ASP A 1 169 ? -4.923 3.806 16.645 1.00 97.44 169 ASP A C 1
ATOM 1343 O O . ASP A 1 169 ? -5.503 3.636 17.719 1.00 97.44 169 ASP A O 1
ATOM 1347 N N . LEU A 1 170 ? -5.284 4.763 15.787 1.00 95.38 170 LEU A N 1
ATOM 1348 C CA . LEU A 1 170 ? -6.434 5.636 16.015 1.00 95.38 170 LEU A CA 1
ATOM 1349 C C . LEU A 1 170 ? -7.742 4.836 16.065 1.00 95.38 170 LEU A C 1
ATOM 1351 O O . LEU A 1 170 ? -8.526 4.985 17.006 1.00 95.38 170 LEU A O 1
ATOM 1355 N N . PHE A 1 171 ? -7.960 3.945 15.094 1.00 97.12 171 PHE A N 1
ATOM 1356 C CA . PHE A 1 171 ? -9.158 3.110 15.051 1.00 97.12 171 PHE A CA 1
ATOM 1357 C C . PHE A 1 171 ? -9.228 2.147 16.242 1.00 97.12 171 PHE A C 1
ATOM 1359 O O . PHE A 1 171 ? -10.246 2.074 16.931 1.00 97.12 171 PHE A O 1
ATOM 1366 N N . VAL A 1 172 ? -8.133 1.442 16.535 1.00 97.81 172 VAL A N 1
ATOM 1367 C CA . VAL A 1 172 ? -8.040 0.529 17.681 1.00 97.81 172 VAL A CA 1
ATOM 1368 C C . VAL A 1 172 ? -8.198 1.291 18.997 1.00 97.81 172 VAL A C 1
ATOM 1370 O O . VAL A 1 172 ? -8.847 0.790 19.916 1.00 97.81 172 VAL A O 1
ATOM 1373 N N . GLY A 1 173 ? -7.651 2.503 19.097 1.00 96.88 173 GLY A N 1
ATOM 1374 C CA . GLY A 1 173 ? -7.830 3.388 20.245 1.00 96.88 173 GLY A CA 1
ATOM 1375 C C . GLY A 1 173 ? -9.301 3.731 20.472 1.00 96.88 173 GLY A C 1
ATOM 1376 O O . GLY A 1 173 ? -9.813 3.548 21.578 1.00 96.88 173 GLY A O 1
ATOM 1377 N N . PHE A 1 174 ? -10.008 4.138 19.417 1.00 96.88 174 PHE A N 1
ATOM 1378 C CA . PHE A 1 174 ? -11.439 4.433 19.488 1.00 96.88 174 PHE A CA 1
ATOM 1379 C C . PHE A 1 174 ? -12.289 3.192 19.798 1.00 96.88 174 PHE A C 1
ATOM 1381 O O . PHE A 1 174 ? -13.219 3.256 20.607 1.00 96.88 174 PHE A O 1
ATOM 1388 N N . ALA A 1 175 ? -11.951 2.043 19.212 1.00 97.25 175 ALA A N 1
ATOM 1389 C CA . ALA A 1 175 ? -12.622 0.779 19.495 1.00 97.25 175 ALA A CA 1
ATOM 1390 C C . ALA A 1 175 ? -12.457 0.382 20.970 1.00 97.25 175 ALA A C 1
ATOM 1392 O O . ALA A 1 175 ? -13.437 0.047 21.636 1.00 97.25 175 ALA A O 1
ATOM 1393 N N . LYS A 1 176 ? -11.237 0.495 21.514 1.00 97.38 176 LYS A N 1
ATOM 1394 C CA . LYS A 1 176 ? -10.962 0.246 22.938 1.00 97.38 176 LYS A CA 1
ATOM 1395 C C . LYS A 1 176 ? -11.703 1.221 23.844 1.00 97.38 176 LYS A C 1
ATOM 1397 O O . LYS A 1 176 ? -12.275 0.782 24.839 1.00 97.38 176 LYS A O 1
ATOM 1402 N N . PHE A 1 177 ? -11.722 2.513 23.514 1.00 96.19 177 PHE A N 1
ATOM 1403 C CA . PHE A 1 177 ? -12.514 3.507 24.245 1.00 96.19 177 PHE A CA 1
ATOM 1404 C C . PHE A 1 177 ? -13.999 3.127 24.269 1.00 96.19 177 PHE A C 1
ATOM 1406 O O . PHE A 1 177 ? -14.604 3.090 25.337 1.00 96.19 177 PHE A O 1
ATOM 1413 N N . SER A 1 178 ? -14.568 2.777 23.117 1.00 96.31 178 SER A N 1
ATOM 1414 C CA . SER A 1 178 ? -15.979 2.395 23.015 1.00 96.31 178 SER A CA 1
ATOM 1415 C C . SER A 1 178 ? -16.287 1.141 23.838 1.00 96.31 178 SER A C 1
ATOM 1417 O O . SER A 1 178 ? -17.222 1.143 24.633 1.00 96.31 178 SER A O 1
ATOM 1419 N N . ALA A 1 179 ? -15.458 0.102 23.730 1.00 95.06 179 ALA A N 1
ATOM 1420 C CA . ALA A 1 179 ? -15.650 -1.144 24.471 1.00 95.06 179 ALA A CA 1
ATOM 1421 C C . ALA A 1 179 ? -15.495 -0.972 25.992 1.00 95.06 179 ALA A C 1
ATOM 1423 O O . ALA A 1 179 ? -16.212 -1.585 26.775 1.00 95.06 179 ALA A O 1
ATOM 1424 N N . THR A 1 180 ? -14.550 -0.145 26.441 1.00 94.62 180 THR A N 1
ATOM 1425 C CA . THR A 1 180 ? -14.263 -0.025 27.878 1.00 94.62 180 THR A CA 1
ATOM 1426 C C . THR A 1 180 ? -15.085 1.062 28.557 1.00 94.62 180 THR A C 1
ATOM 1428 O O . THR A 1 180 ? -15.627 0.847 29.638 1.00 94.62 180 THR A O 1
ATOM 1431 N N . VAL A 1 181 ? -15.186 2.244 27.953 1.00 92.38 181 VAL A N 1
ATOM 1432 C CA . VAL A 1 181 ? -15.847 3.396 28.572 1.00 92.38 181 VAL A CA 1
ATOM 1433 C C . VAL A 1 181 ? -17.341 3.375 28.290 1.00 92.38 181 VAL A C 1
ATOM 1435 O O . VAL A 1 181 ? -18.127 3.478 29.230 1.00 92.38 181 VAL A O 1
ATOM 1438 N N . LEU A 1 182 ? -17.743 3.233 27.024 1.00 92.94 182 LEU A N 1
ATOM 1439 C CA . LEU A 1 182 ? -19.164 3.291 26.672 1.00 92.94 182 LEU A CA 1
ATOM 1440 C C . LEU A 1 182 ? -19.891 2.015 27.094 1.00 92.94 182 LEU A C 1
ATOM 1442 O O . LEU A 1 182 ? -20.910 2.108 27.772 1.00 92.94 182 LEU A O 1
ATOM 1446 N N . ASP A 1 183 ? -19.359 0.848 26.739 1.00 92.25 183 ASP A N 1
ATOM 1447 C CA . ASP A 1 183 ? -20.029 -0.428 26.995 1.00 92.25 183 ASP A CA 1
ATOM 1448 C C . ASP A 1 183 ? -19.838 -0.898 28.448 1.00 92.25 183 ASP A C 1
ATOM 1450 O O . ASP A 1 183 ? -20.762 -0.785 29.259 1.00 92.25 183 ASP A O 1
ATOM 1454 N N . ALA A 1 184 ? -18.621 -1.312 28.823 1.00 88.62 184 ALA A N 1
ATOM 1455 C CA . ALA A 1 184 ? -18.371 -1.930 30.131 1.00 88.62 184 ALA A CA 1
ATOM 1456 C C . ALA A 1 184 ? -18.651 -1.006 31.336 1.00 88.62 184 ALA A C 1
ATOM 1458 O O . ALA A 1 184 ? -19.133 -1.456 32.377 1.00 88.62 184 ALA A O 1
ATOM 1459 N N . ASN A 1 185 ? -18.355 0.293 31.227 1.00 89.44 185 ASN A N 1
ATOM 1460 C CA . ASN A 1 185 ? -18.592 1.238 32.325 1.00 89.44 185 ASN A CA 1
ATOM 1461 C C . ASN A 1 185 ? -19.932 1.975 32.202 1.00 89.44 185 ASN A C 1
ATOM 1463 O O . ASN A 1 185 ? -20.592 2.214 33.215 1.00 89.44 185 ASN A O 1
ATOM 1467 N N . GLY A 1 186 ? -20.333 2.352 30.987 1.00 92.88 186 GLY A N 1
ATOM 1468 C CA . GLY A 1 186 ? -21.568 3.091 30.740 1.00 92.88 186 GLY A CA 1
ATOM 1469 C C . GLY A 1 186 ? -22.793 2.183 30.758 1.00 92.88 186 GLY A C 1
ATOM 1470 O O . GLY A 1 186 ? -23.590 2.224 31.699 1.00 92.88 186 GLY A O 1
ATOM 1471 N N . VAL A 1 187 ? -22.948 1.365 29.717 1.00 92.56 187 VAL A N 1
ATOM 1472 C CA . VAL A 1 187 ? -24.135 0.521 29.509 1.00 92.56 187 VAL A CA 1
ATOM 1473 C C . VAL A 1 187 ? -24.260 -0.522 30.615 1.00 92.56 187 VAL A C 1
ATOM 1475 O O . VAL A 1 187 ? -25.278 -0.560 31.314 1.00 92.56 187 VAL A O 1
ATOM 1478 N N . ASP A 1 188 ? -23.212 -1.307 30.850 1.00 92.25 188 ASP A N 1
ATOM 1479 C CA . ASP A 1 188 ? -23.215 -2.349 31.880 1.00 92.25 188 ASP A CA 1
ATOM 1480 C C . ASP A 1 188 ? -23.385 -1.764 33.286 1.00 92.25 188 ASP A C 1
ATOM 1482 O O . ASP A 1 188 ? -24.080 -2.337 34.136 1.00 92.25 188 ASP A O 1
ATOM 1486 N N . GLY A 1 189 ? -22.797 -0.592 33.541 1.00 93.31 189 GLY A N 1
ATOM 1487 C CA . GLY A 1 189 ? -22.956 0.136 34.797 1.00 93.31 189 GLY A CA 1
ATOM 1488 C C . GLY A 1 189 ? -24.410 0.532 35.056 1.00 93.31 189 GLY A C 1
ATOM 1489 O O . GLY A 1 189 ? -24.934 0.289 36.152 1.00 93.31 189 GLY A O 1
ATOM 1490 N N . LEU A 1 190 ? -25.082 1.081 34.042 1.00 95.56 190 LEU A N 1
ATOM 1491 C CA . LEU A 1 190 ? -26.490 1.480 34.108 1.00 95.56 190 LEU A CA 1
ATOM 1492 C C . LEU A 1 190 ? -27.421 0.275 34.269 1.00 95.56 190 LEU A C 1
ATOM 1494 O O . LEU A 1 190 ? -28.287 0.275 35.152 1.00 95.56 190 LEU A O 1
ATOM 1498 N N . VAL A 1 191 ? -27.223 -0.779 33.475 1.00 95.31 191 VAL A N 1
ATOM 1499 C CA . VAL A 1 191 ? -28.049 -1.994 33.527 1.00 95.31 191 VAL A CA 1
ATOM 1500 C C . VAL A 1 191 ? -27.905 -2.677 34.888 1.00 95.31 191 VAL A C 1
ATOM 1502 O O . VAL A 1 191 ? -28.902 -2.903 35.580 1.00 95.31 191 VAL A O 1
ATOM 1505 N N . ASN A 1 192 ? -26.677 -2.916 35.354 1.00 96.38 192 ASN A N 1
ATOM 1506 C CA . ASN A 1 192 ? -26.453 -3.525 36.666 1.00 96.38 192 ASN A CA 1
ATOM 1507 C C . ASN A 1 192 ? -26.925 -2.623 37.815 1.00 96.38 192 ASN A C 1
ATOM 1509 O O . ASN A 1 192 ? -27.445 -3.119 38.820 1.00 96.38 192 ASN A O 1
ATOM 1513 N N . GLY A 1 193 ? -26.771 -1.304 37.678 1.00 95.00 193 GLY A N 1
ATOM 1514 C CA . GLY A 1 193 ? -27.270 -0.310 38.627 1.00 95.00 193 GLY A CA 1
ATOM 1515 C C . GLY A 1 193 ? -28.786 -0.367 38.784 1.00 95.00 193 GLY A C 1
ATOM 1516 O O . GLY A 1 193 ? -29.277 -0.496 39.909 1.00 95.00 193 GLY A O 1
ATOM 1517 N N . SER A 1 194 ? -29.521 -0.368 37.671 1.00 96.44 194 SER A N 1
ATOM 1518 C CA . SER A 1 194 ? -30.983 -0.487 37.681 1.00 96.44 194 SER A CA 1
ATOM 1519 C C . SER A 1 194 ? -31.439 -1.810 38.308 1.00 96.44 194 SER A C 1
ATOM 1521 O O . SER A 1 194 ? -32.294 -1.819 39.195 1.00 96.44 194 SER A O 1
ATOM 1523 N N . GLY A 1 195 ? -30.783 -2.924 37.970 1.00 96.88 195 GLY A N 1
ATOM 1524 C CA . GLY A 1 195 ? -31.067 -4.226 38.570 1.00 96.88 195 GLY A CA 1
ATOM 1525 C C . GLY A 1 195 ? -30.804 -4.268 40.080 1.00 96.88 195 GLY A C 1
ATOM 1526 O O . GLY A 1 195 ? -31.553 -4.911 40.822 1.00 96.88 195 GLY A O 1
ATOM 1527 N N . ARG A 1 196 ? -29.757 -3.585 40.567 1.00 97.62 196 ARG A N 1
ATOM 1528 C CA . ARG A 1 196 ? -29.495 -3.426 42.010 1.00 97.62 196 ARG A CA 1
ATOM 1529 C C . ARG A 1 196 ? -30.558 -2.559 42.681 1.00 97.62 196 ARG A C 1
ATOM 1531 O O . ARG A 1 196 ? -31.005 -2.911 43.770 1.00 97.62 196 ARG A O 1
ATOM 1538 N N . PHE A 1 197 ? -30.993 -1.481 42.031 1.00 97.19 197 PHE A N 1
ATOM 1539 C CA . PHE A 1 197 ? -32.040 -0.599 42.544 1.00 97.19 197 PHE A CA 1
ATOM 1540 C C . PHE A 1 197 ? -33.378 -1.332 42.699 1.00 97.19 197 PHE A C 1
ATOM 1542 O O . PHE A 1 197 ? -33.968 -1.306 43.778 1.00 97.19 197 PHE A O 1
ATOM 1549 N N . VAL A 1 198 ? -33.816 -2.075 41.679 1.00 97.00 198 VAL A N 1
ATOM 1550 C CA . VAL A 1 198 ? -35.053 -2.874 41.749 1.00 97.00 198 VAL A CA 1
ATOM 1551 C C . VAL A 1 198 ? -34.962 -3.929 42.855 1.00 97.00 198 VAL A C 1
ATOM 1553 O O . VAL A 1 198 ? -35.892 -4.074 43.649 1.00 97.00 198 VAL A O 1
ATOM 1556 N N . ARG A 1 199 ? -33.822 -4.626 42.973 1.00 97.25 199 ARG A N 1
ATOM 1557 C CA . ARG A 1 199 ? -33.584 -5.580 44.072 1.00 97.25 199 ARG A CA 1
ATOM 1558 C C . ARG A 1 199 ? -33.641 -4.910 45.444 1.00 97.25 199 ARG A C 1
ATOM 1560 O O . ARG A 1 199 ? -34.213 -5.483 46.371 1.00 97.25 199 ARG A O 1
ATOM 1567 N N . TYR A 1 200 ? -33.086 -3.707 45.575 1.00 97.44 200 TYR A N 1
ATOM 1568 C CA . TYR A 1 200 ? -33.152 -2.926 46.806 1.00 97.44 200 TYR A CA 1
ATOM 1569 C C . TYR A 1 200 ? -34.599 -2.572 47.162 1.00 97.44 200 TYR A C 1
ATOM 1571 O O . TYR A 1 200 ? -35.042 -2.906 48.263 1.00 97.44 200 TYR A O 1
ATOM 1579 N N . VAL A 1 201 ? -35.363 -2.002 46.225 1.00 97.00 201 VAL A N 1
ATOM 1580 C CA . VAL A 1 201 ? -36.785 -1.677 46.428 1.00 97.00 201 VAL A CA 1
ATOM 1581 C C . VAL A 1 201 ? -37.572 -2.928 46.817 1.00 97.00 201 VAL A C 1
ATOM 1583 O O . VAL A 1 201 ? -38.277 -2.918 47.824 1.00 97.00 201 VAL A O 1
ATOM 1586 N N . GLY A 1 202 ? -37.383 -4.041 46.104 1.00 97.00 202 GLY A N 1
ATOM 1587 C CA . GLY A 1 202 ? -38.008 -5.321 46.440 1.00 97.00 202 GLY A CA 1
ATOM 1588 C C . GLY A 1 202 ? -37.650 -5.810 47.847 1.00 97.00 202 GLY A C 1
ATOM 1589 O O . GLY A 1 202 ? -38.517 -6.302 48.566 1.00 97.00 202 GLY A O 1
ATOM 1590 N N . SER A 1 203 ? -36.402 -5.624 48.288 1.00 96.50 203 SER A N 1
ATOM 1591 C CA . SER A 1 203 ? -35.967 -5.992 49.643 1.00 96.50 203 SER A CA 1
ATOM 1592 C C . SER A 1 203 ? -36.629 -5.143 50.734 1.00 96.50 203 SER A C 1
ATOM 1594 O O . SER A 1 203 ? -36.936 -5.665 51.807 1.00 96.50 203 SER A O 1
ATOM 1596 N N . VAL A 1 204 ? -36.889 -3.861 50.451 1.00 95.44 204 VAL A N 1
ATOM 1597 C CA . VAL A 1 204 ? -37.603 -2.941 51.347 1.00 95.44 204 VAL A CA 1
ATOM 1598 C C . VAL A 1 204 ? -39.084 -3.302 51.393 1.00 95.44 204 VAL A C 1
ATOM 1600 O O . VAL A 1 204 ? -39.619 -3.516 52.479 1.00 95.44 204 VAL A O 1
ATOM 1603 N N . VAL A 1 205 ? -39.727 -3.469 50.233 1.00 95.00 205 VAL A N 1
ATOM 1604 C CA . VAL A 1 205 ? -41.136 -3.884 50.139 1.00 95.00 205 VAL A CA 1
ATOM 1605 C C . VAL A 1 205 ? -41.345 -5.233 50.825 1.00 95.00 205 VAL A C 1
ATOM 1607 O O . VAL A 1 205 ? -42.305 -5.392 51.573 1.00 95.00 205 VAL A O 1
ATOM 1610 N N . ARG A 1 206 ? -40.414 -6.184 50.687 1.00 93.50 206 ARG A N 1
ATOM 1611 C CA . ARG A 1 206 ? -40.500 -7.489 51.361 1.00 93.50 206 ARG A CA 1
ATOM 1612 C C . ARG A 1 206 ? -40.583 -7.369 52.883 1.00 93.50 206 ARG A C 1
ATOM 1614 O O . ARG A 1 206 ? -41.264 -8.178 53.499 1.00 93.50 206 ARG A O 1
ATOM 1621 N N . LYS A 1 207 ? -39.957 -6.360 53.503 1.00 91.50 207 LYS A N 1
ATOM 1622 C CA . LYS A 1 207 ? -40.046 -6.151 54.962 1.00 91.50 207 LYS A CA 1
ATOM 1623 C C . LYS A 1 207 ? -41.456 -5.770 55.430 1.00 91.50 207 LYS A C 1
ATOM 1625 O O . LYS A 1 207 ? -41.762 -5.963 56.600 1.00 91.50 207 LYS A O 1
ATOM 1630 N N . THR A 1 208 ? -42.314 -5.263 54.539 1.00 88.31 208 THR A N 1
ATOM 1631 C CA . THR A 1 208 ? -43.724 -4.976 54.867 1.00 88.31 208 THR A CA 1
ATOM 1632 C C . THR A 1 208 ? -44.568 -6.248 55.006 1.00 88.31 208 THR A C 1
ATOM 1634 O O . THR A 1 208 ? -45.611 -6.228 55.654 1.00 88.31 208 THR A O 1
ATOM 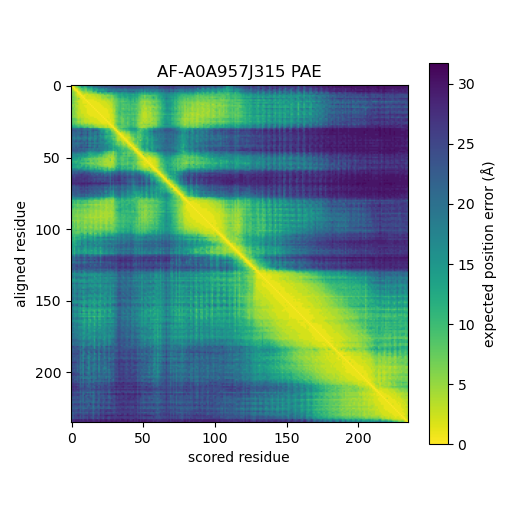1637 N N . GLN A 1 209 ? -44.100 -7.376 54.462 1.00 87.88 209 GLN A N 1
ATOM 1638 C CA . GLN A 1 209 ? -44.743 -8.680 54.594 1.00 87.88 209 GLN A CA 1
ATOM 1639 C C . GLN A 1 209 ? -44.326 -9.322 55.923 1.00 87.88 209 GLN A C 1
ATO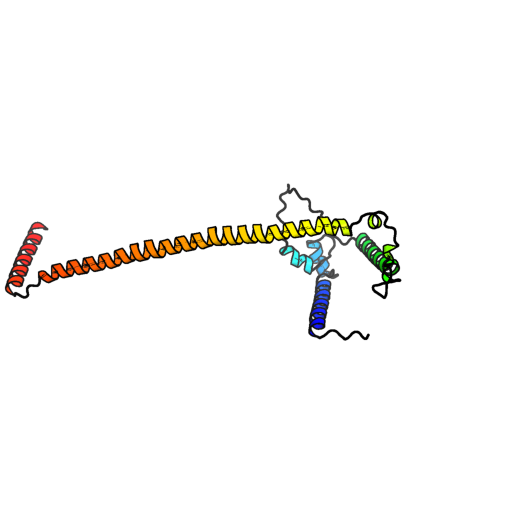M 1641 O O . GLN A 1 209 ? -43.354 -10.072 55.991 1.00 87.88 209 GLN A O 1
ATOM 1646 N N . THR A 1 210 ? -45.039 -8.994 57.003 1.00 88.25 210 THR A N 1
ATOM 1647 C CA . THR A 1 210 ? -44.698 -9.461 58.360 1.00 88.25 210 THR A CA 1
ATOM 1648 C C . THR A 1 210 ? -45.252 -10.846 58.701 1.00 88.25 210 THR A C 1
ATOM 1650 O O . THR A 1 210 ? -44.895 -11.395 59.739 1.00 88.25 210 THR A O 1
ATOM 1653 N N . GLY A 1 211 ? -46.152 -11.402 57.878 1.00 88.56 211 GLY A N 1
ATOM 1654 C CA . GLY A 1 211 ? -46.806 -12.694 58.127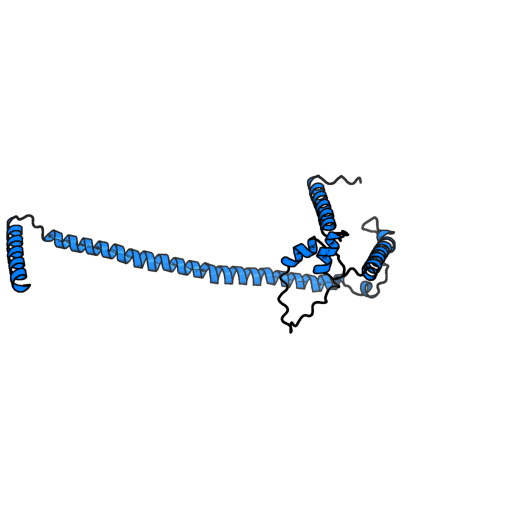 1.00 88.56 211 GLY A CA 1
ATOM 1655 C C . GLY A 1 211 ? -47.913 -12.670 59.195 1.00 88.56 211 GLY A C 1
ATOM 1656 O O . GLY A 1 211 ? -48.580 -13.678 59.406 1.00 88.56 211 GLY A O 1
ATOM 1657 N N . TYR A 1 212 ? -48.168 -11.528 59.842 1.00 90.88 212 TYR A N 1
ATOM 1658 C CA . TYR A 1 212 ? -49.225 -11.383 60.848 1.00 90.88 212 TYR A CA 1
ATOM 1659 C C . TYR A 1 212 ? -50.547 -10.924 60.225 1.00 90.88 212 TYR A C 1
ATOM 1661 O O . TYR A 1 212 ? -50.662 -9.776 59.795 1.00 90.88 212 TYR A O 1
ATOM 1669 N N . ALA A 1 213 ? -51.584 -11.771 60.275 1.00 88.19 213 ALA A N 1
ATOM 1670 C CA . ALA A 1 213 ? -52.926 -11.481 59.742 1.00 88.19 213 ALA A CA 1
ATOM 1671 C C . ALA A 1 213 ? -53.506 -10.125 60.208 1.00 88.19 213 ALA A C 1
ATOM 1673 O O . ALA A 1 213 ? -54.159 -9.425 59.437 1.00 88.19 213 ALA A O 1
ATOM 1674 N N . ARG A 1 214 ? -53.209 -9.707 61.450 1.00 89.19 214 ARG A N 1
ATOM 1675 C CA . ARG A 1 214 ? -53.657 -8.420 62.015 1.00 89.19 214 ARG A CA 1
ATOM 1676 C C . ARG A 1 214 ? -53.094 -7.203 61.265 1.00 89.19 214 ARG A C 1
ATOM 1678 O O . ARG A 1 214 ? -53.820 -6.232 61.071 1.00 89.19 214 ARG A O 1
ATOM 1685 N N . ASN A 1 215 ? -51.839 -7.259 60.813 1.00 87.00 215 ASN A N 1
ATOM 1686 C CA . ASN A 1 215 ? -51.226 -6.159 60.059 1.00 87.00 215 ASN A CA 1
ATOM 1687 C C . ASN A 1 215 ? -51.845 -6.030 58.662 1.00 87.00 215 ASN A C 1
ATOM 1689 O O . ASN A 1 215 ? -52.045 -4.917 58.183 1.00 87.00 215 ASN A O 1
ATOM 1693 N N . TYR A 1 216 ? -52.220 -7.152 58.040 1.00 90.44 216 TYR A N 1
ATOM 1694 C CA . TYR A 1 216 ? -52.941 -7.142 56.766 1.00 90.44 216 TYR A CA 1
ATOM 1695 C C . TYR A 1 216 ? -54.349 -6.555 56.909 1.00 90.44 216 TYR A C 1
ATOM 1697 O O . TYR A 1 216 ? -54.743 -5.734 56.086 1.00 90.44 216 TYR A O 1
ATOM 1705 N N . ALA A 1 217 ? -55.081 -6.906 57.974 1.00 92.31 217 ALA A N 1
ATOM 1706 C CA . ALA A 1 217 ? -56.412 -6.350 58.236 1.00 92.31 217 ALA A CA 1
ATOM 1707 C C . ALA A 1 217 ? -56.379 -4.821 58.414 1.00 92.31 217 ALA A C 1
ATOM 1709 O O . ALA A 1 217 ? -57.193 -4.114 57.820 1.00 92.31 217 ALA A O 1
ATOM 1710 N N . LEU A 1 218 ? -55.398 -4.303 59.166 1.00 91.19 218 LEU A N 1
ATOM 1711 C CA . LEU A 1 218 ? -55.155 -2.860 59.291 1.00 91.19 218 LEU A CA 1
ATOM 1712 C C . LEU A 1 218 ? -54.827 -2.207 57.941 1.00 91.19 218 LEU A C 1
ATOM 1714 O O . LEU A 1 218 ? -55.362 -1.143 57.637 1.00 91.19 218 LEU A O 1
ATOM 1718 N N . GLY A 1 219 ? -53.986 -2.850 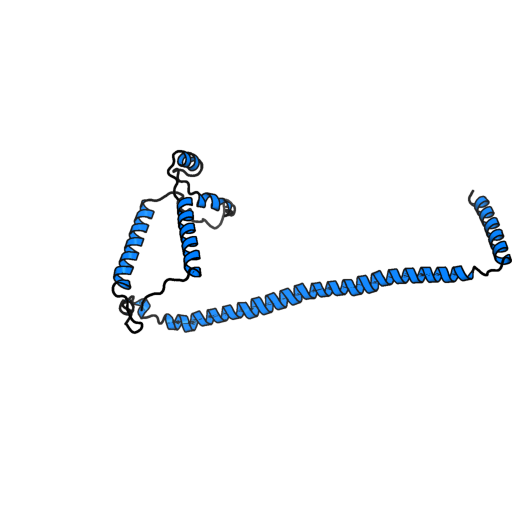57.124 1.00 91.12 219 GLY A N 1
ATOM 1719 C CA . GLY A 1 219 ? -53.642 -2.368 55.784 1.00 91.12 219 GLY A CA 1
ATOM 1720 C C . GLY A 1 219 ? -54.852 -2.274 54.850 1.00 91.12 219 GLY A C 1
ATOM 1721 O O . GLY A 1 219 ? -55.042 -1.248 54.202 1.00 91.12 219 GLY A O 1
ATOM 1722 N N . VAL A 1 220 ? -55.706 -3.302 54.821 1.00 92.75 220 VAL A N 1
ATOM 1723 C CA . VAL A 1 220 ? -56.941 -3.315 54.014 1.00 92.75 220 VAL A CA 1
ATOM 1724 C C . VAL A 1 220 ? -57.927 -2.249 54.493 1.00 92.75 220 VAL A C 1
ATOM 1726 O O . VAL A 1 220 ? -58.492 -1.526 53.671 1.00 92.75 220 VAL A O 1
ATOM 1729 N N . PHE A 1 221 ? -58.111 -2.110 55.810 1.00 95.44 221 PHE A N 1
ATOM 1730 C CA . PHE A 1 221 ? -58.978 -1.078 56.381 1.00 95.44 221 PHE A CA 1
ATOM 1731 C C . PHE A 1 221 ? -58.508 0.332 55.991 1.00 95.44 221 PHE A C 1
ATOM 1733 O O . PHE A 1 221 ? -59.293 1.107 55.444 1.00 95.44 221 PHE A O 1
ATOM 1740 N N . LEU A 1 222 ? -57.218 0.640 56.181 1.00 95.12 222 LEU A N 1
ATOM 1741 C CA . LEU A 1 222 ? -56.628 1.922 55.774 1.00 95.12 222 LEU A CA 1
ATOM 1742 C C . LEU A 1 222 ? -56.754 2.169 54.268 1.00 95.12 222 LEU A C 1
ATOM 1744 O O . LEU A 1 222 ? -57.131 3.266 53.863 1.00 95.12 222 LEU A O 1
ATOM 1748 N N . GLY A 1 223 ? -56.482 1.155 53.442 1.00 94.44 223 GLY A N 1
ATOM 1749 C CA . GLY A 1 223 ? -56.635 1.251 51.989 1.00 94.44 223 GLY A CA 1
ATOM 1750 C C . GLY A 1 223 ? -58.074 1.556 51.569 1.00 94.44 223 GLY A C 1
ATOM 1751 O O . GLY A 1 223 ? -58.295 2.384 50.689 1.00 94.44 223 GLY A O 1
ATOM 1752 N N . THR A 1 224 ? -59.056 0.955 52.244 1.00 95.31 224 THR A N 1
ATOM 1753 C CA . THR A 1 224 ? -60.484 1.192 51.977 1.00 95.31 224 THR A CA 1
ATOM 1754 C C . THR A 1 224 ? -60.894 2.618 52.350 1.00 95.31 224 THR A C 1
ATOM 1756 O O . THR A 1 224 ? -61.561 3.289 51.566 1.00 95.31 224 THR A O 1
ATOM 1759 N N . VAL A 1 225 ? -60.456 3.116 53.512 1.00 96.00 225 VAL A N 1
ATOM 1760 C CA . VAL A 1 225 ? -60.724 4.498 53.950 1.00 96.00 225 VAL A CA 1
ATOM 1761 C C . VAL A 1 225 ? -60.078 5.515 53.006 1.00 96.00 225 VAL A C 1
ATOM 1763 O O . VAL A 1 225 ? -60.721 6.496 52.639 1.00 96.00 225 VAL A O 1
ATOM 1766 N N . LEU A 1 226 ? -58.837 5.272 52.571 1.00 96.25 226 LEU A N 1
ATOM 1767 C CA . LEU A 1 226 ? -58.146 6.134 51.608 1.00 96.25 226 LEU A CA 1
ATOM 1768 C C . LEU A 1 226 ? -58.836 6.156 50.244 1.00 96.25 226 LEU A C 1
ATOM 1770 O O . LEU A 1 226 ? -58.984 7.231 49.672 1.00 96.25 226 LEU A O 1
ATOM 1774 N N . LEU A 1 227 ? -59.280 5.004 49.735 1.00 95.31 227 LEU A N 1
ATOM 1775 C CA . LEU A 1 227 ? -60.051 4.939 48.490 1.00 95.31 227 LEU A CA 1
ATOM 1776 C C . LEU A 1 227 ? -61.364 5.714 48.602 1.00 95.31 227 LEU A C 1
ATOM 1778 O O . LEU A 1 227 ? -61.689 6.482 47.702 1.00 95.31 227 LEU A O 1
ATOM 1782 N N . LEU A 1 228 ? -62.092 5.556 49.711 1.00 94.19 228 LEU A N 1
ATOM 1783 C CA . LEU A 1 228 ? -63.316 6.318 49.968 1.00 94.19 228 LEU A CA 1
ATOM 1784 C C . LEU A 1 228 ? -63.042 7.823 50.005 1.00 94.19 228 LEU A C 1
ATOM 1786 O O . LEU A 1 228 ? -63.744 8.581 49.345 1.00 94.19 228 LEU A O 1
ATOM 1790 N N . ALA A 1 229 ? -62.002 8.254 50.722 1.00 94.62 229 ALA A N 1
ATOM 1791 C CA . ALA A 1 229 ? -61.602 9.656 50.755 1.00 94.62 229 ALA A CA 1
ATOM 1792 C C . ALA A 1 229 ? -61.236 10.164 49.352 1.00 94.62 229 ALA A C 1
ATOM 1794 O O . ALA A 1 229 ? -61.740 11.201 48.933 1.00 94.62 229 ALA A O 1
ATOM 1795 N N . TYR A 1 230 ? -60.426 9.417 48.597 1.00 95.88 230 TYR A N 1
ATOM 1796 C CA . TYR A 1 230 ? -60.083 9.766 47.220 1.00 95.88 230 TYR A CA 1
ATOM 1797 C C . TYR A 1 230 ? -61.335 9.936 46.356 1.00 95.88 230 TYR A C 1
ATOM 1799 O O . TYR A 1 230 ? -61.471 10.964 45.713 1.00 95.88 230 TYR A O 1
ATOM 1807 N N . PHE A 1 231 ? -62.288 9.004 46.386 1.00 94.12 231 PHE A N 1
ATOM 1808 C CA . PHE A 1 231 ? -63.521 9.124 45.599 1.00 94.12 231 PHE A CA 1
ATOM 1809 C C . PHE A 1 231 ? -64.426 10.290 46.013 1.00 94.12 231 PHE A C 1
ATOM 1811 O O . PHE A 1 231 ? -65.177 10.792 45.179 1.00 94.12 231 PHE A O 1
ATOM 1818 N N . ILE A 1 232 ? -64.375 10.708 47.279 1.00 92.88 232 ILE A N 1
ATOM 1819 C CA . ILE A 1 232 ? -65.135 11.858 47.784 1.00 92.88 232 ILE A CA 1
ATOM 1820 C C . ILE A 1 232 ? -64.476 13.183 47.379 1.00 92.88 232 ILE A C 1
ATOM 1822 O O . ILE A 1 232 ? -65.190 14.143 47.123 1.00 92.88 232 ILE A O 1
ATOM 1826 N N . PHE A 1 233 ? -63.140 13.245 47.339 1.00 90.75 233 PHE A N 1
ATOM 1827 C CA . PHE A 1 233 ? -62.388 14.474 47.046 1.00 90.75 233 PHE A CA 1
ATOM 1828 C C . PHE A 1 233 ? -61.936 14.617 45.584 1.00 90.75 233 PHE A C 1
ATOM 1830 O O . PHE A 1 233 ? -61.553 15.710 45.177 1.00 90.75 233 PHE A O 1
ATOM 1837 N N . ALA A 1 234 ? -61.900 13.524 44.818 1.00 82.75 234 ALA A N 1
ATOM 1838 C CA . ALA A 1 234 ? -61.543 13.508 43.397 1.00 82.75 234 ALA A CA 1
ATOM 1839 C C . ALA A 1 234 ? -62.769 13.537 42.462 1.00 82.75 234 ALA A C 1
ATOM 1841 O O . ALA A 1 234 ? -62.587 13.569 41.245 1.00 82.75 234 ALA A O 1
ATOM 1842 N N . ASN A 1 235 ? -63.983 13.526 43.025 1.00 52.75 235 ASN A N 1
ATOM 1843 C CA . ASN A 1 235 ? -65.217 13.994 42.379 1.00 52.75 235 ASN A CA 1
ATOM 1844 C C . ASN A 1 235 ? -65.496 15.443 42.790 1.00 52.75 235 ASN A C 1
ATOM 1846 O O . ASN A 1 235 ? -66.217 16.123 42.028 1.00 52.75 235 ASN A O 1
#

Mean predicted aligned error: 16.26 Å

Radius of gyration: 45.01 Å; Cα contacts (8 Å, |Δi|>4): 86; chains: 1; bounding box: 102×56×112 Å

Foldseek 3Di:
DDDDDDDCVPVVVVVVVVVVVVVLVVLQDFPPDPVQQVVVVVVPVGRTDGRVVVVCVVVPPPPPDDVPDPDPDPPDPPDDPVVCVVVVVVVVVVVVVCCCVQQVVPDDPDPPDDHSVLPPPPVVVVPDPCVCCCVPPVVVVVVVVVCCCVCPVVNCPVVPPCPVPVPPVVVVVVVCCCVVPCPVCNVVVVVVVVVVVVVVVVVVVVVLPPVDPVSVVVVVVVVVVVVVVCVVVVD

Solvent-accessible surface area (backbone atoms only — not comparable to full-atom values): 13647 Å² total; per-residue (Å²): 133,85,82,76,81,76,56,67,88,58,48,51,59,52,51,51,51,50,52,49,50,52,50,53,50,59,46,46,38,71,48,91,42,76,73,40,25,58,61,14,46,80,77,36,98,80,23,72,39,40,56,47,60,62,65,48,48,80,75,52,78,72,73,80,75,54,98,81,57,96,69,82,72,79,78,71,73,96,61,90,51,62,67,57,54,48,50,51,50,52,50,51,52,50,50,52,50,46,46,42,63,71,54,58,68,68,54,68,92,50,94,86,48,77,60,67,68,78,74,51,82,52,67,70,70,78,67,47,62,54,67,57,49,40,62,66,49,50,49,50,51,49,52,51,50,54,48,44,46,48,53,47,49,46,39,50,40,45,46,46,43,45,42,43,52,60,48,47,46,47,50,53,48,51,50,49,47,44,54,50,51,50,39,59,51,41,51,48,42,50,54,53,47,50,54,50,50,54,51,49,52,51,56,56,58,50,67,72,66,74,85,49,69,69,62,52,53,53,50,54,52,52,51,50,53,49,50,53,49,46,60,65,72,76,104